Protein AF-A0A9N9PG51-F1 (afdb_monomer_lite)

Sequence (192 aa):
NPNIISPDLDVPSDVLPYVISKDFNTDILKQSFRNWTELSLVTWTRYIIEKHELENEPEFAEKFLSCIPTQFGVKRPNEAYFQDVTLFSDLPNISIKGNEEFFKMLGIHKHVELDRVFSRLVNNENLNHMKLVEYFAKQVKNLKANDVERLKTSAIWIKESDDNNKSDTNVQRYLAKELYAPYAQNRELELP

Secondary structure (DSSP, 8-state):
-TTTS-TTS---TTS--HHHHTTS-HHHHHHHHSS-----HHHHHHHHHT-THHHH-HHHHHHHTT-EEETTEEE-GGG-B-TT--S-TTS-BBS----HHHHHHTT-BSS--HHHHHHHHHTT----HHHHHHHHHHTGGG--HHHHHHHHHS--EE-----TT---S---EE-GGGS----HHHHHTT--

InterPro domains:
  IPR022155 Protein of unknown function DUF3684 [PF12449] (1-65)
  IPR022155 Protein of unknown function DUF3684 [PF12449] (66-192)

Organism: NCBI:txid1348616

pLDDT: mean 74.59, std 9.01, range [46.5, 90.25]

Structure (mmCIF, N/CA/C/O backbone):
data_AF-A0A9N9PG51-F1
#
_entry.id   AF-A0A9N9PG51-F1
#
loop_
_atom_site.group_PDB
_atom_site.id
_atom_site.type_symbol
_atom_site.label_atom_id
_atom_site.label_alt_id
_atom_site.label_comp_id
_atom_site.label_asym_id
_atom_site.label_entity_id
_atom_site.label_seq_id
_atom_site.pdbx_PDB_ins_code
_atom_site.Cartn_x
_atom_site.Cartn_y
_atom_site.Cartn_z
_atom_site.occupancy
_atom_site.B_iso_or_equiv
_atom_site.auth_seq_id
_atom_site.auth_comp_id
_atom_site.auth_asym_id
_atom_site.auth_atom_id
_atom_site.pdbx_PDB_model_num
ATOM 1 N N . ASN A 1 1 ? 11.791 -8.813 -23.540 1.00 55.09 1 ASN A N 1
ATOM 2 C CA . ASN A 1 1 ? 10.318 -8.723 -23.461 1.00 55.09 1 ASN A CA 1
ATOM 3 C C . ASN A 1 1 ? 9.759 -7.377 -23.976 1.00 55.09 1 ASN A C 1
ATOM 5 O O . ASN A 1 1 ? 9.402 -6.518 -23.172 1.00 55.09 1 ASN A O 1
ATOM 9 N N . PRO A 1 2 ? 9.674 -7.169 -25.307 1.00 58.44 2 PRO A N 1
ATOM 10 C CA . PRO A 1 2 ? 9.225 -5.900 -25.911 1.00 58.44 2 PRO A CA 1
ATOM 11 C C . PRO A 1 2 ? 7.739 -5.587 -25.659 1.00 58.44 2 PRO A C 1
ATOM 13 O O . PRO A 1 2 ? 7.313 -4.447 -25.789 1.00 58.44 2 PRO A O 1
ATOM 16 N N . ASN A 1 3 ? 6.954 -6.597 -25.267 1.00 60.25 3 ASN A N 1
ATOM 17 C CA . ASN A 1 3 ? 5.539 -6.448 -24.916 1.00 60.25 3 ASN A CA 1
ATOM 18 C C . ASN A 1 3 ? 5.322 -5.760 -23.559 1.00 60.25 3 ASN A C 1
ATOM 20 O O . ASN A 1 3 ? 4.185 -5.471 -23.201 1.00 60.25 3 ASN A O 1
ATOM 24 N N . ILE A 1 4 ? 6.391 -5.575 -22.778 1.00 62.19 4 ILE A N 1
ATOM 25 C CA . ILE A 1 4 ? 6.315 -5.045 -21.414 1.00 62.19 4 ILE A CA 1
ATOM 26 C C . ILE A 1 4 ? 7.304 -3.896 -21.204 1.00 62.19 4 ILE A C 1
ATOM 28 O O . ILE A 1 4 ? 6.968 -2.914 -20.553 1.00 62.19 4 ILE A O 1
ATOM 32 N N . ILE A 1 5 ? 8.511 -4.004 -21.763 1.00 67.81 5 ILE A N 1
ATOM 33 C CA . ILE A 1 5 ? 9.495 -2.919 -21.785 1.00 67.81 5 ILE A CA 1
ATOM 34 C C . ILE A 1 5 ? 9.519 -2.371 -23.205 1.00 67.81 5 ILE A C 1
ATOM 36 O O . ILE A 1 5 ? 9.875 -3.109 -24.127 1.00 67.81 5 ILE A O 1
ATOM 40 N N . SER A 1 6 ? 9.155 -1.101 -23.384 1.00 68.94 6 SER A N 1
ATOM 41 C CA . SER A 1 6 ? 9.232 -0.469 -24.701 1.00 68.94 6 SER A CA 1
ATOM 42 C C . SER A 1 6 ? 10.670 -0.525 -25.232 1.00 68.94 6 SER A C 1
ATOM 44 O O . SER A 1 6 ? 11.605 -0.230 -24.487 1.00 68.94 6 SER A O 1
ATOM 46 N N . PRO A 1 7 ? 10.871 -0.882 -26.511 1.00 66.81 7 PRO A N 1
ATOM 47 C CA . PRO A 1 7 ? 12.204 -1.042 -27.096 1.00 66.81 7 PRO A CA 1
ATOM 48 C C . PRO A 1 7 ? 12.993 0.271 -27.209 1.00 66.81 7 PRO A C 1
ATOM 50 O O . PRO A 1 7 ? 14.201 0.220 -27.420 1.00 66.81 7 PRO A O 1
ATOM 53 N N . ASP A 1 8 ? 12.317 1.411 -27.049 1.00 66.12 8 ASP A N 1
ATOM 54 C CA . ASP A 1 8 ? 12.899 2.757 -27.058 1.00 66.12 8 ASP A CA 1
ATOM 55 C C . ASP A 1 8 ? 13.402 3.208 -25.676 1.00 66.12 8 ASP A C 1
ATOM 57 O O . ASP A 1 8 ? 13.813 4.355 -25.515 1.00 66.12 8 ASP A O 1
ATOM 61 N N . LEU A 1 9 ? 13.298 2.351 -24.655 1.00 71.06 9 LEU A N 1
ATOM 62 C CA . LEU A 1 9 ? 13.761 2.651 -23.303 1.00 71.06 9 LEU A CA 1
ATOM 63 C C . LEU A 1 9 ? 15.198 2.178 -23.112 1.00 71.06 9 LEU A C 1
ATOM 65 O O . LEU A 1 9 ? 15.591 1.123 -23.615 1.00 71.06 9 LEU A O 1
ATOM 69 N N . ASP A 1 10 ? 15.957 2.938 -22.325 1.00 72.56 10 ASP A N 1
ATOM 70 C CA . ASP A 1 10 ? 17.325 2.572 -21.990 1.00 72.56 10 ASP A CA 1
ATOM 71 C C . ASP A 1 10 ? 17.388 1.214 -21.293 1.00 72.56 10 ASP A C 1
ATOM 73 O O . ASP A 1 10 ? 16.574 0.864 -20.427 1.00 72.56 10 ASP A O 1
ATOM 77 N N . VAL A 1 11 ? 18.406 0.450 -21.675 1.00 74.81 11 VAL A N 1
ATOM 78 C CA . VAL A 1 11 ? 18.725 -0.852 -21.101 1.00 74.81 11 VAL A CA 1
ATOM 79 C C . VAL A 1 11 ? 20.137 -0.816 -20.510 1.00 74.81 11 VAL A C 1
ATOM 81 O O . VAL A 1 11 ? 20.979 -0.062 -21.000 1.00 74.81 11 VAL A O 1
ATOM 84 N N . PRO A 1 12 ? 20.424 -1.618 -19.468 1.00 77.00 12 PRO A N 1
ATOM 85 C CA . PRO A 1 12 ? 21.774 -1.734 -18.924 1.00 77.00 12 PRO A CA 1
ATOM 86 C C . PRO A 1 12 ? 22.802 -2.090 -20.008 1.00 77.00 12 PRO A C 1
ATOM 88 O O . PRO A 1 12 ? 22.478 -2.821 -20.944 1.00 77.00 12 PRO A O 1
ATOM 91 N N . SER A 1 13 ? 24.057 -1.662 -19.835 1.00 72.62 13 SER A N 1
ATOM 92 C CA . SER A 1 13 ? 25.168 -1.952 -20.766 1.00 72.62 13 SER A CA 1
ATOM 93 C C . SER A 1 13 ? 25.393 -3.443 -21.023 1.00 72.62 13 SER A C 1
ATOM 95 O O . SER A 1 13 ? 25.930 -3.827 -22.058 1.00 72.62 13 SER A O 1
ATOM 97 N N . ASP A 1 14 ? 24.964 -4.279 -20.083 1.00 71.69 14 ASP A N 1
ATOM 98 C CA . ASP A 1 14 ? 25.176 -5.724 -20.098 1.00 71.69 14 ASP A CA 1
ATOM 99 C C . ASP A 1 14 ? 24.044 -6.473 -20.837 1.00 71.69 14 ASP A C 1
ATOM 101 O O . ASP A 1 14 ? 24.016 -7.706 -20.892 1.00 71.69 14 ASP A O 1
ATOM 105 N N . VAL A 1 15 ? 23.082 -5.738 -21.408 1.00 75.31 15 VAL A N 1
ATOM 106 C CA . VAL A 1 15 ? 21.902 -6.261 -22.108 1.00 75.31 15 VAL A CA 1
ATOM 107 C C . VAL A 1 15 ? 21.952 -5.870 -23.582 1.00 75.31 15 VAL A C 1
ATOM 109 O O . VAL A 1 15 ? 22.232 -4.719 -23.905 1.00 75.31 15 VAL A O 1
ATOM 112 N N . LEU A 1 16 ? 21.608 -6.792 -24.496 1.00 74.56 16 LEU A N 1
ATOM 113 C CA . LEU A 1 16 ? 21.402 -6.409 -25.897 1.00 74.56 16 LEU A CA 1
ATOM 114 C C . LEU A 1 16 ? 20.117 -5.593 -26.031 1.00 74.56 16 LEU A C 1
ATOM 116 O O . LEU A 1 16 ? 19.042 -6.115 -25.708 1.00 74.56 16 LEU A O 1
ATOM 120 N N . PRO A 1 17 ? 20.171 -4.385 -26.607 1.00 77.06 17 PRO A N 1
ATOM 121 C CA . PRO A 1 17 ? 18.969 -3.678 -27.010 1.00 77.06 17 PRO A CA 1
ATOM 122 C C . PRO A 1 17 ? 18.102 -4.538 -27.937 1.00 77.06 17 PRO A C 1
ATOM 124 O O . PRO A 1 17 ? 18.610 -5.272 -28.794 1.00 77.06 17 PRO A O 1
ATOM 127 N N . TYR A 1 18 ? 16.778 -4.428 -27.799 1.00 73.38 18 TYR A N 1
ATOM 128 C CA . TYR A 1 18 ? 15.831 -5.179 -28.632 1.00 73.38 18 TYR A CA 1
ATOM 129 C C . TYR A 1 18 ? 16.021 -4.897 -30.127 1.00 73.38 18 TYR A C 1
ATOM 131 O O . TYR A 1 18 ? 15.952 -5.805 -30.950 1.00 73.38 18 TYR A O 1
ATOM 139 N N . VAL A 1 19 ? 16.330 -3.643 -30.471 1.00 73.19 19 VAL A N 1
ATOM 140 C CA . VAL A 1 19 ? 16.581 -3.203 -31.851 1.00 73.19 19 VAL A CA 1
ATOM 141 C C . VAL A 1 19 ? 17.685 -4.021 -32.520 1.00 73.19 19 VAL A C 1
ATOM 143 O O . VAL A 1 19 ? 17.607 -4.267 -33.719 1.00 73.19 19 VAL A O 1
ATOM 146 N N . ILE A 1 20 ? 18.676 -4.461 -31.741 1.00 74.31 20 ILE A N 1
ATOM 147 C CA . ILE A 1 20 ? 19.780 -5.291 -32.215 1.00 74.31 20 ILE A CA 1
ATOM 148 C C . ILE A 1 20 ? 19.381 -6.768 -32.146 1.00 74.31 20 ILE A C 1
ATOM 150 O O . ILE A 1 20 ? 19.567 -7.484 -33.118 1.00 74.31 20 ILE A O 1
ATOM 154 N N . SER A 1 21 ? 18.801 -7.237 -31.036 1.00 75.81 21 SER A N 1
ATOM 155 C CA . SER A 1 21 ? 18.530 -8.670 -30.822 1.00 75.81 21 SER A CA 1
ATOM 156 C C . SER A 1 21 ? 17.384 -9.262 -31.651 1.00 75.81 21 SER A C 1
ATOM 158 O O . SER A 1 21 ? 17.378 -10.473 -31.860 1.00 75.81 21 SER A O 1
ATOM 160 N N . LYS A 1 22 ? 16.440 -8.450 -32.146 1.00 78.06 22 LYS A N 1
ATOM 161 C CA . LYS A 1 22 ? 15.239 -8.915 -32.873 1.00 78.06 22 LYS A CA 1
ATOM 162 C C . LYS A 1 22 ? 15.528 -9.761 -34.123 1.00 78.06 22 LYS A C 1
ATOM 164 O O . LYS A 1 22 ? 14.697 -10.582 -34.493 1.00 78.06 22 LYS A O 1
ATOM 169 N N . ASP A 1 23 ? 16.685 -9.559 -34.753 1.00 78.81 23 ASP A N 1
ATOM 170 C CA . ASP A 1 23 ? 17.064 -10.220 -36.009 1.00 78.81 23 ASP A CA 1
ATOM 171 C C . ASP A 1 23 ? 17.919 -11.482 -35.775 1.00 78.81 23 ASP A C 1
ATOM 173 O O . ASP A 1 23 ? 18.307 -12.173 -36.717 1.00 78.81 23 ASP A O 1
ATOM 177 N N . PHE A 1 24 ? 18.220 -11.805 -34.514 1.00 75.19 24 PHE A N 1
ATOM 178 C CA . PHE A 1 24 ? 19.052 -12.946 -34.1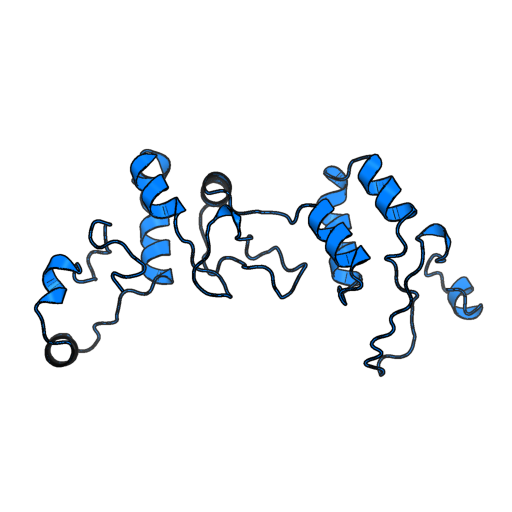48 1.00 75.19 24 PHE A CA 1
ATOM 179 C C . PHE A 1 24 ? 18.223 -14.170 -33.751 1.00 75.19 24 PHE A C 1
ATOM 181 O O . PHE A 1 24 ? 17.165 -14.077 -33.130 1.00 75.19 24 PHE A O 1
ATOM 188 N N . ASN A 1 25 ? 18.769 -15.356 -34.027 1.00 78.12 25 ASN A N 1
ATOM 189 C CA . ASN A 1 25 ? 18.230 -16.606 -33.502 1.00 78.12 25 ASN A CA 1
ATOM 190 C C . ASN A 1 25 ? 18.606 -16.761 -32.015 1.00 78.12 25 ASN A C 1
ATOM 192 O O . ASN A 1 25 ? 19.786 -16.727 -31.651 1.00 78.12 25 ASN A O 1
ATOM 196 N N . THR A 1 26 ? 17.604 -16.980 -31.161 1.00 72.94 26 THR A N 1
ATOM 197 C CA . THR A 1 26 ? 17.759 -17.124 -29.706 1.00 72.94 26 THR A CA 1
ATOM 198 C C . THR A 1 26 ? 18.696 -18.254 -29.290 1.00 72.94 26 THR A C 1
ATOM 200 O O . THR A 1 26 ? 19.380 -18.126 -28.275 1.00 72.94 26 THR A O 1
ATOM 203 N N . ASP A 1 27 ? 18.759 -19.343 -30.056 1.00 73.19 27 ASP A N 1
ATOM 204 C CA . ASP A 1 27 ? 19.617 -20.491 -29.746 1.00 73.19 27 ASP A CA 1
ATOM 205 C C . ASP A 1 27 ? 21.089 -20.171 -30.022 1.00 73.19 27 ASP A C 1
ATOM 207 O O . ASP A 1 27 ? 21.960 -20.502 -29.216 1.00 73.19 27 ASP A O 1
ATOM 211 N N . ILE A 1 28 ? 21.355 -19.426 -31.100 1.00 73.75 28 ILE A N 1
ATOM 212 C CA . ILE A 1 28 ? 22.697 -18.936 -31.438 1.00 73.75 28 ILE A CA 1
ATOM 213 C C . ILE A 1 28 ? 23.166 -17.940 -30.376 1.00 73.75 28 ILE A C 1
ATOM 215 O O . ILE A 1 28 ? 24.286 -18.053 -29.889 1.00 73.75 28 ILE A O 1
ATOM 219 N N . LEU A 1 29 ? 22.306 -17.015 -29.940 1.00 72.44 29 LEU A N 1
ATOM 220 C CA . LEU A 1 29 ? 22.654 -16.057 -28.885 1.00 72.44 29 LEU A CA 1
ATOM 221 C C . LEU A 1 29 ? 22.997 -16.757 -27.562 1.00 72.44 29 LEU A C 1
ATOM 223 O O . LEU A 1 29 ? 24.020 -16.454 -26.948 1.00 72.44 29 LEU A O 1
ATOM 227 N N . LYS A 1 30 ? 22.189 -17.732 -27.130 1.00 72.56 30 LYS A N 1
ATOM 228 C CA . LYS A 1 30 ? 22.465 -18.496 -25.902 1.00 72.56 30 LYS A CA 1
ATOM 229 C C . LYS A 1 30 ? 23.786 -19.261 -25.994 1.00 72.56 30 LYS A C 1
ATOM 231 O O . LYS A 1 30 ? 24.549 -19.289 -25.030 1.00 72.56 30 LYS A O 1
ATOM 236 N N . GLN A 1 31 ? 24.073 -19.849 -27.155 1.00 74.25 31 GLN A N 1
ATOM 237 C CA . GLN A 1 31 ? 25.281 -20.639 -27.374 1.00 74.25 31 GLN A CA 1
ATOM 238 C C . GLN A 1 31 ? 26.543 -19.771 -27.487 1.00 74.25 31 GLN A C 1
ATOM 240 O O . GLN A 1 31 ? 27.569 -20.107 -26.895 1.00 74.25 31 GLN A O 1
ATOM 245 N N . SER A 1 32 ? 26.467 -18.642 -28.196 1.00 71.94 32 SER A N 1
ATOM 246 C CA . SER A 1 32 ? 27.586 -17.712 -28.385 1.00 71.94 32 SER A CA 1
ATOM 247 C C . SER A 1 32 ? 27.949 -16.954 -27.109 1.00 71.94 32 SER A C 1
ATOM 249 O O . SER A 1 32 ? 29.129 -16.714 -26.868 1.00 71.94 32 SER A O 1
ATOM 251 N N . PHE A 1 33 ? 26.966 -16.613 -26.271 1.00 69.25 33 PHE A N 1
ATOM 252 C CA . PHE A 1 33 ? 27.186 -15.759 -25.100 1.00 69.25 33 PHE A CA 1
ATOM 253 C C . PHE A 1 33 ? 27.198 -16.505 -23.753 1.00 69.25 33 PHE A C 1
ATOM 255 O O . PHE A 1 33 ? 27.364 -15.856 -22.724 1.00 69.25 33 PHE A O 1
ATOM 262 N N . ARG A 1 34 ? 27.094 -17.848 -23.745 1.00 62.16 34 ARG A N 1
ATOM 263 C CA . ARG A 1 34 ? 27.133 -18.812 -22.608 1.00 62.16 34 ARG A CA 1
ATOM 264 C C . ARG A 1 34 ? 26.175 -18.575 -21.424 1.00 62.16 34 ARG A C 1
ATOM 266 O O . ARG A 1 34 ? 25.615 -19.546 -20.938 1.00 62.16 34 ARG A O 1
ATOM 273 N N . ASN A 1 35 ? 25.976 -17.339 -20.972 1.00 62.19 35 ASN A N 1
ATOM 274 C CA . ASN A 1 35 ? 25.196 -16.942 -19.795 1.00 62.19 35 ASN A CA 1
ATOM 275 C C . ASN A 1 35 ? 24.255 -15.759 -20.085 1.00 62.19 35 ASN A C 1
ATOM 277 O O . ASN A 1 35 ? 23.855 -15.050 -19.159 1.00 62.19 35 ASN A O 1
ATOM 281 N N . TRP A 1 36 ? 23.916 -15.494 -21.351 1.00 66.50 36 TRP A N 1
ATOM 282 C CA . TRP A 1 36 ? 23.025 -14.376 -21.644 1.00 66.50 36 TRP A CA 1
ATOM 283 C C . TRP A 1 36 ? 21.615 -14.674 -21.153 1.00 66.50 36 TRP A C 1
ATOM 285 O O . TRP A 1 36 ? 20.962 -15.612 -21.613 1.00 66.50 36 TRP A O 1
ATOM 295 N N . THR A 1 37 ? 21.163 -13.880 -20.190 1.00 66.81 37 THR A N 1
ATOM 296 C CA . THR A 1 37 ? 19.826 -13.984 -19.614 1.00 66.81 37 THR A CA 1
ATOM 297 C C . THR A 1 37 ? 18.930 -12.913 -20.215 1.00 66.81 37 THR A C 1
ATOM 299 O O . THR A 1 37 ? 19.383 -11.819 -20.552 1.00 66.81 37 THR A O 1
ATOM 302 N N . GLU A 1 38 ? 17.648 -13.233 -20.387 1.00 72.38 38 GLU A N 1
ATOM 303 C CA . GLU A 1 38 ? 16.679 -12.223 -20.795 1.00 72.38 38 GLU A CA 1
ATOM 304 C C . GLU A 1 38 ? 16.600 -11.132 -19.718 1.00 72.38 38 GLU A C 1
ATOM 306 O O . GLU A 1 38 ? 16.564 -11.425 -18.519 1.00 72.38 38 GLU A O 1
ATOM 311 N N . LEU A 1 39 ? 16.552 -9.869 -20.147 1.00 76.00 39 LEU A N 1
ATOM 312 C CA . LEU A 1 39 ? 16.336 -8.742 -19.251 1.00 76.00 39 LEU A CA 1
ATOM 313 C C . LEU A 1 39 ? 14.989 -8.895 -18.538 1.00 76.00 39 LEU A C 1
ATOM 315 O O . LEU A 1 39 ? 13.922 -8.689 -19.122 1.00 76.00 39 LEU A O 1
ATOM 319 N N . SER A 1 40 ? 15.051 -9.251 -17.256 1.00 76.62 40 SER A N 1
ATOM 320 C CA . SER A 1 40 ? 13.866 -9.312 -16.412 1.00 76.62 40 SER A CA 1
ATOM 321 C C . SER A 1 40 ? 13.355 -7.903 -16.107 1.00 76.62 40 SER A C 1
ATOM 323 O O . SER A 1 40 ? 14.138 -6.964 -15.942 1.00 76.62 40 SER A O 1
ATOM 325 N N . LEU A 1 41 ? 12.038 -7.769 -15.947 1.00 73.19 41 LEU A N 1
ATOM 326 C CA . LEU A 1 41 ? 11.412 -6.510 -15.533 1.00 73.19 41 LEU A CA 1
ATOM 327 C C . LEU A 1 41 ? 11.967 -5.998 -14.211 1.00 73.19 41 LEU A C 1
ATOM 329 O O . LEU A 1 41 ? 12.161 -4.802 -14.057 1.00 73.19 41 LEU A O 1
ATOM 333 N N . VAL A 1 42 ? 12.256 -6.893 -13.269 1.00 76.25 42 VAL A N 1
ATOM 334 C CA . VAL A 1 42 ? 12.811 -6.533 -11.960 1.00 76.25 42 VAL A CA 1
ATOM 335 C C . VAL A 1 42 ? 14.209 -5.929 -12.111 1.00 76.25 42 VAL A C 1
ATOM 337 O O . VAL A 1 42 ? 14.504 -4.911 -11.490 1.00 76.25 42 VAL A O 1
ATOM 340 N N . THR A 1 43 ? 15.060 -6.534 -12.947 1.00 78.56 43 THR A N 1
ATOM 341 C CA . THR A 1 43 ? 16.421 -6.045 -13.215 1.00 78.56 43 THR A CA 1
ATOM 342 C C . THR A 1 43 ? 16.388 -4.699 -13.927 1.00 78.56 43 THR A C 1
ATOM 344 O O . THR A 1 43 ? 17.063 -3.767 -13.502 1.00 78.56 43 THR A O 1
ATOM 347 N N . TRP A 1 44 ? 15.566 -4.583 -14.969 1.00 78.06 44 TRP A N 1
ATOM 348 C CA . TRP A 1 44 ? 15.400 -3.342 -15.717 1.00 78.06 44 TRP A CA 1
ATOM 349 C C . TRP A 1 44 ? 14.841 -2.213 -14.850 1.00 78.06 44 TRP A C 1
ATOM 351 O O . TRP A 1 44 ? 15.371 -1.109 -14.847 1.00 78.06 44 TRP A O 1
ATOM 361 N N . THR A 1 45 ? 13.819 -2.510 -14.047 1.00 75.06 45 THR A N 1
ATOM 362 C CA . THR A 1 45 ? 13.198 -1.511 -13.177 1.00 75.06 45 THR A CA 1
ATOM 363 C C . THR A 1 45 ? 14.185 -1.000 -12.126 1.00 75.06 45 THR A C 1
ATOM 365 O O . THR A 1 45 ? 14.223 0.196 -11.861 1.00 75.06 45 THR A O 1
ATOM 368 N N . ARG A 1 46 ? 15.027 -1.878 -11.560 1.00 78.81 46 ARG A N 1
ATOM 369 C CA . ARG A 1 46 ? 16.095 -1.467 -10.634 1.00 78.81 46 ARG A CA 1
ATOM 370 C C . ARG A 1 46 ? 17.091 -0.520 -11.302 1.00 78.81 46 ARG A C 1
ATOM 372 O O . ARG A 1 46 ? 17.398 0.513 -10.729 1.00 78.81 46 ARG A O 1
ATOM 379 N N . TYR A 1 47 ? 17.532 -0.857 -12.513 1.00 80.06 47 TYR A N 1
ATOM 380 C CA . TYR A 1 47 ? 18.449 -0.022 -13.289 1.00 80.06 47 TYR A CA 1
ATOM 381 C C . TYR A 1 47 ? 17.873 1.371 -13.569 1.00 80.06 47 TYR A C 1
ATOM 383 O O . TYR A 1 47 ? 18.566 2.369 -13.413 1.00 80.06 47 TYR A O 1
ATOM 391 N N . ILE A 1 48 ? 16.595 1.453 -13.943 1.00 76.06 48 ILE A N 1
ATOM 392 C CA . ILE A 1 48 ? 15.964 2.741 -14.241 1.00 76.06 48 ILE A CA 1
ATOM 393 C C . ILE A 1 48 ? 15.772 3.593 -12.994 1.00 76.06 48 ILE A C 1
ATOM 395 O O . ILE A 1 48 ? 16.020 4.789 -13.058 1.00 76.06 48 ILE A O 1
ATOM 399 N N . ILE A 1 49 ? 15.378 3.003 -11.863 1.00 74.94 49 ILE A N 1
ATOM 400 C CA . ILE A 1 49 ? 15.204 3.744 -10.601 1.00 74.94 49 ILE A CA 1
ATOM 401 C C . ILE A 1 49 ? 16.517 4.389 -10.127 1.00 74.94 49 ILE A C 1
ATOM 403 O O . ILE A 1 49 ? 16.486 5.364 -9.384 1.00 74.94 49 ILE A O 1
ATOM 407 N N . GLU A 1 50 ? 17.668 3.876 -10.562 1.00 77.00 50 GLU A N 1
ATOM 408 C CA . GLU A 1 50 ? 18.984 4.453 -10.269 1.00 77.00 50 GLU A CA 1
ATOM 409 C C . GLU A 1 50 ? 19.367 5.617 -11.210 1.00 77.00 50 GLU A C 1
ATOM 411 O O . GLU A 1 50 ? 20.349 6.312 -10.951 1.00 77.00 50 GLU A O 1
ATOM 416 N N . LYS A 1 51 ? 18.610 5.875 -12.288 1.00 75.25 51 LYS A N 1
ATOM 417 C CA . LYS A 1 51 ? 18.886 6.968 -13.233 1.00 75.25 51 LYS A CA 1
ATOM 418 C C . LYS A 1 51 ? 18.326 8.300 -12.734 1.00 75.25 51 LYS A C 1
ATOM 420 O O . LYS A 1 51 ? 17.125 8.452 -12.538 1.00 75.25 51 LYS A O 1
ATOM 425 N N . HIS A 1 52 ? 19.186 9.316 -12.664 1.00 68.75 52 HIS A N 1
ATOM 426 C CA . HIS A 1 52 ? 18.790 10.693 -12.333 1.00 68.75 52 HIS A CA 1
ATOM 427 C C . HIS A 1 52 ? 17.809 11.322 -13.339 1.00 68.75 52 HIS A C 1
ATOM 429 O O . HIS A 1 52 ? 17.071 12.238 -12.987 1.00 68.75 52 HIS A O 1
ATOM 435 N N . GLU A 1 53 ? 17.780 10.845 -14.585 1.00 69.50 53 GLU A N 1
ATOM 436 C CA . GLU A 1 53 ? 16.856 11.307 -15.638 1.00 69.50 53 GLU A CA 1
ATOM 437 C C . GLU A 1 53 ? 15.388 11.086 -15.240 1.00 69.50 53 GLU A C 1
ATOM 439 O O . GLU A 1 53 ? 14.517 11.878 -15.583 1.00 69.50 53 GLU A O 1
ATOM 444 N N . LEU A 1 54 ? 15.128 10.061 -14.426 1.00 65.88 54 LEU A N 1
ATOM 445 C CA . LEU A 1 54 ? 13.799 9.695 -13.950 1.00 65.88 54 LEU A CA 1
ATOM 446 C C . LEU A 1 54 ? 13.181 10.732 -12.998 1.00 65.88 54 LEU A C 1
ATOM 448 O O . LEU A 1 54 ? 11.961 10.859 -12.940 1.00 65.88 54 LEU A O 1
ATOM 452 N N . GLU A 1 55 ? 14.009 11.475 -12.261 1.00 64.31 55 GLU A N 1
ATOM 453 C CA . GLU A 1 55 ? 13.558 12.544 -11.358 1.00 64.31 55 GLU A CA 1
ATOM 454 C C . GLU A 1 55 ? 13.401 13.888 -12.086 1.00 64.31 55 GLU A C 1
ATOM 456 O O . GLU A 1 55 ? 12.629 14.741 -11.648 1.00 64.31 55 GLU A O 1
ATOM 461 N N . ASN A 1 56 ? 14.119 14.079 -13.197 1.00 66.50 56 ASN A N 1
ATOM 462 C CA . ASN A 1 56 ? 14.237 15.371 -13.875 1.00 66.50 56 ASN A CA 1
ATOM 463 C C . ASN A 1 56 ? 13.391 15.478 -15.154 1.00 66.50 56 ASN A C 1
ATOM 465 O O . ASN A 1 56 ? 13.039 16.590 -15.548 1.00 66.50 56 ASN A O 1
ATOM 469 N N . GLU A 1 57 ? 13.038 14.357 -15.792 1.00 71.19 57 GLU A N 1
ATOM 470 C CA . GLU A 1 57 ? 12.296 14.338 -17.055 1.00 71.19 57 GLU A CA 1
ATOM 471 C C . GLU A 1 57 ? 10.905 13.691 -16.907 1.00 71.19 57 GLU A C 1
ATOM 473 O O . GLU A 1 57 ? 10.781 12.463 -16.841 1.00 71.19 57 GLU A O 1
ATOM 478 N N . PRO A 1 58 ? 9.819 14.488 -16.906 1.00 64.75 58 PRO A N 1
ATOM 479 C CA . PRO A 1 58 ? 8.466 13.965 -16.724 1.00 64.75 58 PRO A CA 1
ATOM 480 C C . PRO A 1 58 ? 8.005 13.072 -17.884 1.00 64.75 58 PRO A C 1
ATOM 482 O O . PRO A 1 58 ? 7.282 12.114 -17.640 1.00 64.75 58 PRO A O 1
ATOM 485 N N . GLU A 1 59 ? 8.452 13.317 -19.122 1.00 67.19 59 GLU A N 1
ATOM 486 C CA . GLU A 1 59 ? 8.127 12.459 -20.277 1.00 67.19 59 GLU A CA 1
ATOM 487 C C . GLU A 1 59 ? 8.755 11.059 -20.153 1.00 67.19 59 GLU A C 1
ATOM 489 O O . GLU A 1 59 ? 8.146 10.049 -20.524 1.00 67.19 59 GLU A O 1
ATOM 494 N N . PHE A 1 60 ? 9.968 10.980 -19.596 1.00 66.62 60 PHE A N 1
ATOM 495 C CA . PHE A 1 60 ? 10.642 9.713 -19.323 1.00 66.62 60 PHE A CA 1
ATOM 496 C C . PHE A 1 60 ? 9.942 8.958 -18.185 1.00 66.62 60 PHE A C 1
ATOM 498 O O . PHE A 1 60 ? 9.670 7.758 -18.301 1.00 66.62 60 PHE A O 1
ATOM 505 N N . ALA A 1 61 ? 9.552 9.676 -17.127 1.00 64.75 61 ALA A N 1
ATOM 506 C CA . ALA A 1 61 ? 8.733 9.128 -16.054 1.00 64.75 61 ALA A CA 1
ATOM 507 C C . ALA A 1 61 ? 7.354 8.665 -16.557 1.00 64.75 61 ALA A C 1
ATOM 509 O O . ALA A 1 61 ? 6.884 7.619 -16.127 1.00 64.75 61 ALA A O 1
ATOM 510 N N . GLU A 1 62 ? 6.720 9.358 -17.507 1.00 66.94 62 GLU A N 1
ATOM 511 C CA . GLU A 1 62 ? 5.414 8.986 -18.073 1.00 66.94 62 GLU A CA 1
ATOM 512 C C . GLU A 1 62 ? 5.451 7.664 -18.846 1.00 66.94 62 GLU A C 1
ATOM 514 O O . GLU A 1 62 ? 4.560 6.823 -18.696 1.00 66.94 62 GLU A O 1
ATOM 519 N N . LYS A 1 63 ? 6.531 7.403 -19.589 1.00 65.44 63 LYS A N 1
ATOM 520 C CA . LYS A 1 63 ? 6.742 6.082 -20.203 1.00 65.44 63 LYS A CA 1
ATOM 521 C C . LYS A 1 63 ? 6.878 4.976 -19.145 1.00 65.44 63 LYS A C 1
ATOM 523 O O . LYS A 1 63 ? 6.366 3.873 -19.352 1.00 65.44 63 LYS A O 1
ATOM 528 N N . PHE A 1 64 ? 7.495 5.276 -17.999 1.00 65.81 64 PHE A N 1
ATOM 529 C CA . PHE A 1 64 ? 7.634 4.367 -16.853 1.00 65.81 64 PHE A CA 1
ATOM 530 C C . PHE A 1 64 ? 6.338 4.216 -16.024 1.00 65.81 64 PHE A C 1
ATOM 532 O O . PHE A 1 64 ? 6.044 3.136 -15.512 1.00 65.81 64 PHE A O 1
ATOM 539 N N . LEU A 1 65 ? 5.510 5.264 -15.952 1.00 64.12 65 LEU A N 1
ATOM 540 C CA . LEU A 1 65 ? 4.238 5.321 -15.217 1.00 64.12 65 LEU A CA 1
ATOM 541 C C . LEU A 1 65 ? 3.200 4.306 -15.712 1.00 64.12 65 LEU A C 1
ATOM 543 O O . LEU A 1 65 ? 2.183 4.084 -15.057 1.00 64.12 65 LEU A O 1
ATOM 547 N N . SER A 1 66 ? 3.427 3.674 -16.8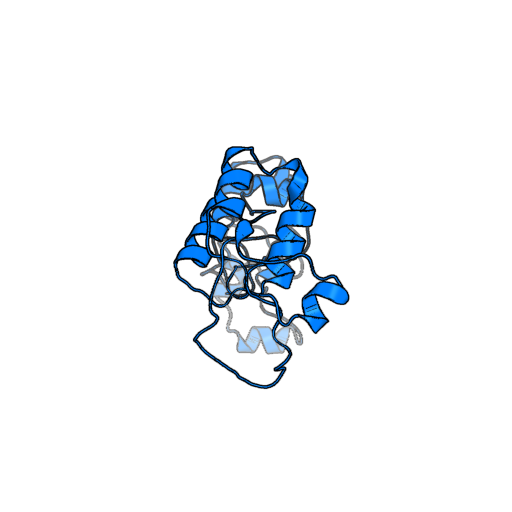60 1.00 66.25 66 SER A N 1
ATOM 548 C CA . SER A 1 66 ? 2.494 2.696 -17.407 1.00 66.25 66 SER A CA 1
ATOM 549 C C . SER A 1 66 ? 2.502 1.361 -16.648 1.00 66.25 66 SER A C 1
ATOM 551 O O . SER A 1 66 ? 1.461 0.698 -16.604 1.00 66.25 66 SER A O 1
ATOM 553 N N . CYS A 1 67 ? 3.629 0.951 -16.047 1.00 74.50 67 CYS A N 1
ATOM 554 C CA . CYS A 1 67 ? 3.835 -0.429 -15.596 1.00 74.50 67 CYS A CA 1
ATOM 555 C C . CYS A 1 67 ? 4.878 -0.560 -14.469 1.00 74.50 67 CYS A C 1
ATOM 557 O O . CYS A 1 67 ? 6.027 -0.167 -14.627 1.00 74.50 67 CYS A O 1
ATOM 559 N N . ILE A 1 68 ? 4.514 -1.219 -13.363 1.00 81.12 68 ILE A N 1
ATOM 560 C CA . ILE A 1 68 ? 5.420 -1.599 -12.271 1.00 81.12 68 ILE A CA 1
ATOM 561 C C . ILE A 1 68 ? 5.319 -3.104 -11.968 1.00 81.12 68 ILE A C 1
ATOM 563 O O . ILE A 1 68 ? 4.210 -3.653 -11.944 1.00 81.12 68 ILE A O 1
ATOM 567 N N . PRO A 1 69 ? 6.445 -3.812 -11.741 1.00 82.12 69 PRO A N 1
ATOM 568 C CA . PRO A 1 69 ? 6.410 -5.207 -11.317 1.00 82.12 69 PRO A CA 1
ATOM 569 C C . PRO A 1 69 ? 5.876 -5.347 -9.883 1.00 82.12 69 PRO A C 1
ATOM 571 O O . PRO A 1 69 ? 6.402 -4.764 -8.930 1.00 82.12 69 PRO A O 1
ATOM 574 N N . THR A 1 70 ? 4.840 -6.170 -9.732 1.00 86.06 70 THR A N 1
ATOM 575 C CA . THR A 1 70 ? 4.201 -6.512 -8.455 1.00 86.06 70 THR A CA 1
ATOM 576 C C . THR A 1 70 ? 4.140 -8.027 -8.263 1.00 86.06 70 THR A C 1
ATOM 578 O O . THR A 1 70 ? 4.416 -8.797 -9.186 1.00 86.06 70 THR A O 1
ATOM 581 N N . GLN A 1 71 ? 3.728 -8.475 -7.074 1.00 82.81 71 GLN A N 1
ATOM 582 C CA . GLN A 1 71 ? 3.526 -9.902 -6.797 1.00 82.81 71 GLN A CA 1
ATOM 583 C C . GLN A 1 71 ? 2.477 -10.581 -7.698 1.00 82.81 71 GLN A C 1
ATOM 585 O O . GLN A 1 71 ? 2.530 -11.792 -7.891 1.00 82.81 71 GLN A O 1
ATOM 590 N N . PHE A 1 72 ? 1.566 -9.810 -8.300 1.00 82.19 72 PHE A N 1
ATOM 591 C CA . PHE A 1 72 ? 0.557 -10.304 -9.246 1.00 82.19 72 PHE A CA 1
ATOM 592 C C . PHE A 1 72 ? 0.910 -9.982 -10.704 1.00 82.19 72 PHE A C 1
ATOM 594 O O . PHE A 1 72 ? 0.027 -9.812 -11.546 1.00 82.19 72 PHE A O 1
ATOM 601 N N . GLY A 1 73 ? 2.205 -9.872 -11.006 1.00 81.94 73 GLY A N 1
ATOM 602 C CA . GLY A 1 73 ? 2.700 -9.468 -12.316 1.00 81.94 73 GLY A CA 1
ATOM 603 C C . GLY A 1 73 ? 2.743 -7.951 -12.469 1.00 81.94 73 GLY A C 1
ATOM 604 O O . GLY A 1 73 ? 2.886 -7.210 -11.498 1.00 81.94 73 GLY A O 1
ATOM 605 N N . VAL A 1 74 ? 2.664 -7.472 -13.705 1.00 82.12 74 VAL A N 1
ATOM 606 C CA . VAL A 1 74 ? 2.798 -6.042 -14.000 1.00 82.12 74 VAL A CA 1
ATOM 607 C C . VAL A 1 74 ? 1.463 -5.337 -13.808 1.00 82.12 74 VAL A C 1
ATOM 609 O O . VAL A 1 74 ? 0.442 -5.772 -14.344 1.00 82.12 74 VAL A O 1
ATOM 612 N N . LYS A 1 75 ? 1.470 -4.256 -13.029 1.00 85.38 75 LYS A N 1
ATOM 613 C CA . LYS A 1 75 ? 0.294 -3.424 -12.746 1.00 85.38 75 LYS A CA 1
ATOM 614 C C . LYS A 1 75 ? 0.616 -1.954 -12.944 1.00 85.38 75 LYS A C 1
ATOM 616 O O . LYS A 1 75 ? 1.779 -1.588 -13.080 1.00 85.38 75 LYS A O 1
ATOM 621 N N . ARG A 1 76 ? -0.409 -1.104 -12.963 1.00 84.38 76 ARG A N 1
ATOM 622 C CA . ARG A 1 76 ? -0.198 0.346 -12.965 1.00 84.38 76 ARG A CA 1
ATOM 623 C C . ARG A 1 76 ? 0.313 0.786 -11.587 1.00 84.38 76 ARG A C 1
ATOM 625 O O . ARG A 1 76 ? -0.185 0.265 -10.589 1.00 84.38 76 ARG A O 1
ATOM 632 N N . PRO A 1 77 ? 1.243 1.749 -11.500 1.00 85.44 77 PRO A N 1
ATOM 633 C CA . PRO A 1 77 ? 1.708 2.310 -10.232 1.00 85.44 77 PRO A CA 1
ATOM 634 C C . PRO A 1 77 ? 0.570 2.740 -9.295 1.00 85.44 77 PRO A C 1
ATOM 636 O O . PRO A 1 77 ? 0.570 2.356 -8.130 1.00 85.44 77 PRO A O 1
ATOM 639 N N . ASN A 1 78 ? -0.465 3.395 -9.835 1.00 85.06 78 ASN A N 1
ATOM 640 C CA . ASN A 1 78 ? -1.664 3.809 -9.089 1.00 85.06 78 ASN A CA 1
ATOM 641 C C . ASN A 1 78 ? -2.493 2.644 -8.524 1.00 85.06 78 ASN A C 1
ATOM 643 O O . ASN A 1 78 ? -3.342 2.846 -7.666 1.00 85.06 78 ASN A O 1
ATOM 647 N N . GLU A 1 79 ? -2.294 1.421 -9.003 1.00 85.81 79 GLU A N 1
ATOM 648 C CA . GLU A 1 79 ? -2.965 0.238 -8.460 1.00 85.81 79 GLU A CA 1
ATOM 649 C C . GLU A 1 79 ? -2.091 -0.493 -7.435 1.00 85.81 79 GLU A C 1
ATOM 651 O O . GLU A 1 79 ? -2.605 -1.347 -6.714 1.00 85.81 79 GLU A O 1
ATOM 656 N N . ALA A 1 80 ? -0.796 -0.167 -7.368 1.00 90.12 80 ALA A N 1
ATOM 657 C CA . ALA A 1 80 ? 0.219 -0.871 -6.599 1.00 90.12 80 ALA A CA 1
ATOM 658 C C . ALA A 1 80 ? 0.431 -0.293 -5.192 1.00 90.12 80 ALA A C 1
ATOM 660 O O . ALA A 1 80 ? 0.174 0.883 -4.921 1.00 90.12 80 ALA A O 1
ATOM 661 N N . TYR A 1 81 ? 0.959 -1.139 -4.305 1.00 90.25 81 TYR A N 1
ATOM 662 C CA . TYR A 1 81 ? 1.263 -0.807 -2.913 1.00 90.25 81 TYR A CA 1
ATOM 663 C C . TYR A 1 81 ? 2.730 -1.060 -2.564 1.00 90.25 81 TYR A C 1
ATOM 665 O O . TYR A 1 81 ? 3.398 -1.901 -3.168 1.00 90.25 81 TYR A O 1
ATOM 673 N N . PHE A 1 82 ? 3.231 -0.366 -1.543 1.00 89.12 82 PHE A N 1
ATOM 674 C CA . PHE A 1 82 ? 4.558 -0.639 -0.983 1.00 89.12 82 PHE A CA 1
ATOM 675 C C . PHE A 1 82 ? 4.635 -2.047 -0.371 1.00 89.12 82 PHE A C 1
ATOM 677 O O . PHE A 1 82 ? 3.636 -2.590 0.101 1.00 89.12 82 PHE A O 1
ATOM 684 N N . GLN A 1 83 ? 5.843 -2.619 -0.325 1.00 85.44 83 GLN A N 1
ATOM 685 C CA . GLN A 1 83 ? 6.091 -3.959 0.233 1.00 85.44 83 GLN A CA 1
ATOM 686 C C . GLN A 1 83 ? 5.585 -4.122 1.668 1.00 85.44 83 GLN A C 1
ATOM 688 O O . GLN A 1 83 ? 5.063 -5.180 2.014 1.00 85.44 83 GLN A O 1
ATOM 693 N N . ASP A 1 84 ? 5.667 -3.058 2.464 1.00 81.31 84 ASP A N 1
ATOM 694 C CA . ASP A 1 84 ? 5.272 -3.059 3.873 1.00 81.31 84 ASP A CA 1
ATOM 695 C C . ASP A 1 84 ? 3.749 -3.150 4.085 1.00 81.31 84 ASP A C 1
ATOM 697 O O . ASP A 1 84 ? 3.277 -3.430 5.191 1.00 81.31 84 ASP A O 1
ATOM 701 N N . VAL A 1 85 ? 2.949 -2.930 3.036 1.00 81.12 85 VAL A N 1
ATOM 702 C CA . VAL A 1 85 ? 1.485 -2.930 3.110 1.00 81.12 85 VAL A CA 1
ATOM 703 C C . VAL A 1 85 ? 0.953 -4.357 2.992 1.00 81.12 85 VAL A C 1
ATOM 705 O O . VAL A 1 85 ? 0.553 -4.808 1.927 1.00 81.12 85 VAL A O 1
ATOM 708 N N . THR A 1 86 ? 0.921 -5.093 4.100 1.00 78.50 86 THR A N 1
ATOM 709 C CA . THR A 1 86 ? 0.502 -6.514 4.118 1.00 78.50 86 THR A CA 1
ATOM 710 C C . THR A 1 86 ? -0.908 -6.742 4.672 1.00 78.50 86 THR A C 1
ATOM 712 O O . THR A 1 86 ? -1.239 -7.851 5.116 1.00 78.50 86 THR A O 1
ATOM 715 N N . LEU A 1 87 ? -1.735 -5.687 4.659 1.00 79.44 87 LEU A N 1
ATOM 716 C CA . LEU A 1 87 ? -3.084 -5.682 5.228 1.00 79.44 87 LEU A CA 1
ATOM 717 C C . LEU A 1 87 ? -4.006 -6.699 4.547 1.00 79.44 87 LEU A C 1
ATOM 719 O O . LEU A 1 87 ? -4.721 -7.426 5.234 1.00 79.44 87 LEU A O 1
ATOM 723 N N . PHE A 1 88 ? -3.941 -6.785 3.216 1.00 80.56 88 PHE A N 1
ATOM 724 C CA . PHE A 1 88 ? -4.656 -7.795 2.440 1.00 80.56 88 PHE A CA 1
ATOM 725 C C . PHE A 1 88 ? -3.683 -8.640 1.626 1.00 80.56 88 PHE A C 1
ATOM 727 O O . PHE A 1 88 ? -2.672 -8.140 1.135 1.00 80.56 88 PHE A O 1
ATOM 734 N N . SER A 1 89 ? -3.985 -9.931 1.501 1.00 77.19 89 SER A N 1
ATOM 735 C CA . SER A 1 89 ? -3.168 -10.892 0.750 1.00 77.19 89 SER A CA 1
ATOM 736 C C . SER A 1 89 ? -3.241 -10.692 -0.763 1.00 77.19 89 SER A C 1
ATOM 738 O O . SER A 1 89 ? -2.367 -11.165 -1.478 1.00 77.19 89 SER A O 1
ATOM 740 N N . ASP A 1 90 ? -4.257 -9.986 -1.246 1.00 82.06 90 ASP A N 1
ATOM 741 C CA . ASP A 1 90 ? -4.561 -9.744 -2.656 1.00 82.06 90 ASP A CA 1
ATOM 742 C C . ASP A 1 90 ? -4.152 -8.337 -3.138 1.00 82.06 90 ASP A C 1
ATOM 744 O O . ASP A 1 90 ? -4.472 -7.948 -4.261 1.00 82.06 90 ASP A O 1
ATOM 748 N N . LEU A 1 91 ? -3.429 -7.555 -2.326 1.00 85.06 91 LEU A N 1
ATOM 749 C CA . LEU A 1 91 ? -2.893 -6.265 -2.772 1.00 85.06 91 LEU A CA 1
ATOM 750 C C . LEU A 1 91 ? -1.708 -6.456 -3.722 1.00 85.06 91 LEU A C 1
ATOM 752 O O . LEU A 1 91 ? -0.817 -7.240 -3.428 1.00 85.06 91 LEU A O 1
ATOM 756 N N . PRO A 1 92 ? -1.618 -5.739 -4.847 1.00 86.69 92 PRO A N 1
ATOM 757 C CA . PRO A 1 92 ? -0.449 -5.804 -5.721 1.00 86.69 92 PRO A CA 1
ATOM 758 C C . PRO A 1 92 ? 0.734 -5.029 -5.119 1.00 86.69 92 PRO A C 1
ATOM 760 O O . PRO A 1 92 ? 0.987 -3.868 -5.438 1.00 86.69 92 PRO A O 1
ATOM 763 N N . ASN A 1 93 ? 1.478 -5.692 -4.237 1.00 89.75 93 ASN A N 1
ATOM 764 C CA . ASN A 1 93 ? 2.675 -5.134 -3.617 1.00 89.75 93 ASN A CA 1
ATOM 765 C C . ASN A 1 93 ? 3.840 -5.148 -4.609 1.00 89.75 93 ASN A C 1
ATOM 767 O O . ASN A 1 93 ? 4.075 -6.157 -5.285 1.00 89.75 93 ASN A O 1
ATOM 771 N N . ILE A 1 94 ? 4.582 -4.044 -4.683 1.00 89.00 94 ILE A N 1
ATOM 772 C CA . ILE A 1 94 ? 5.759 -3.922 -5.549 1.00 89.00 94 ILE A CA 1
ATOM 773 C C . ILE A 1 94 ? 6.810 -4.975 -5.178 1.00 89.00 94 ILE A C 1
ATOM 775 O O . ILE A 1 94 ? 7.068 -5.229 -4.005 1.00 89.00 94 ILE A O 1
ATOM 779 N N . SER A 1 95 ? 7.460 -5.600 -6.158 1.00 81.19 95 SER A N 1
ATOM 780 C CA . SER A 1 95 ? 8.496 -6.619 -5.894 1.00 81.19 95 SER A CA 1
ATOM 781 C C . SER A 1 95 ? 9.910 -6.031 -5.774 1.00 81.19 95 SER A C 1
ATOM 783 O O . SER A 1 95 ? 10.884 -6.759 -5.588 1.00 81.19 95 SER A O 1
ATOM 785 N N . ILE A 1 96 ? 10.034 -4.712 -5.898 1.00 80.25 96 ILE A N 1
ATOM 786 C CA . ILE A 1 96 ? 11.291 -3.969 -5.987 1.00 80.25 96 ILE A CA 1
ATOM 787 C C . ILE A 1 96 ? 11.476 -3.040 -4.786 1.00 80.25 96 ILE A C 1
ATOM 789 O O . ILE A 1 96 ? 10.510 -2.534 -4.222 1.00 80.25 96 ILE A O 1
ATOM 793 N N . LYS A 1 97 ? 12.737 -2.803 -4.421 1.00 80.19 97 LYS A N 1
ATOM 794 C CA . LYS A 1 97 ? 13.139 -1.770 -3.459 1.00 80.19 97 LYS A CA 1
ATOM 795 C C . LYS A 1 97 ? 13.692 -0.573 -4.232 1.00 80.19 97 LYS A C 1
ATOM 797 O O . LYS A 1 97 ? 14.295 -0.774 -5.283 1.00 80.19 97 LYS A O 1
ATOM 802 N N . GLY A 1 98 ? 13.487 0.635 -3.722 1.00 74.50 98 GLY A N 1
ATOM 803 C CA . GLY A 1 98 ? 13.860 1.878 -4.397 1.00 74.50 98 GLY A CA 1
ATOM 804 C C . GLY A 1 98 ? 13.575 3.102 -3.531 1.00 74.50 98 GLY A C 1
ATOM 805 O O . GLY A 1 98 ? 13.203 2.959 -2.364 1.00 74.50 98 GLY A O 1
ATOM 806 N N . ASN A 1 99 ? 13.757 4.292 -4.104 1.00 78.75 99 ASN A N 1
ATOM 807 C CA . ASN A 1 99 ? 13.490 5.560 -3.428 1.00 78.75 99 ASN A CA 1
ATOM 808 C C . ASN A 1 99 ? 11.985 5.695 -3.109 1.00 78.75 99 ASN A C 1
ATOM 810 O O . ASN A 1 99 ? 11.141 5.627 -4.004 1.00 78.75 99 ASN A O 1
ATOM 814 N N . GLU A 1 100 ? 11.641 5.884 -1.830 1.00 82.81 100 GLU A N 1
ATOM 815 C CA . GLU A 1 100 ? 10.244 6.017 -1.406 1.00 82.81 100 GLU A CA 1
ATOM 816 C C . GLU A 1 100 ? 9.559 7.250 -2.002 1.00 82.81 100 GLU A C 1
ATOM 818 O O . GLU A 1 100 ? 8.393 7.164 -2.379 1.00 82.81 100 GLU A O 1
ATOM 823 N N . GLU A 1 101 ? 10.254 8.388 -2.072 1.00 80.81 101 GLU A N 1
ATOM 824 C CA . GLU A 1 101 ? 9.687 9.630 -2.615 1.00 80.81 101 GLU A CA 1
ATOM 825 C C . GLU A 1 101 ? 9.370 9.470 -4.098 1.00 80.81 101 GLU A C 1
ATOM 827 O O . GLU A 1 101 ? 8.294 9.850 -4.556 1.00 80.81 101 GLU A O 1
ATOM 832 N N . PHE A 1 102 ? 10.253 8.785 -4.820 1.00 77.56 102 PHE A N 1
ATOM 833 C CA . PHE A 1 102 ? 10.029 8.441 -6.213 1.00 77.56 102 PHE A CA 1
ATOM 834 C C . PHE A 1 102 ? 8.802 7.534 -6.390 1.00 77.56 102 PHE A C 1
ATOM 836 O O . PHE A 1 102 ? 7.922 7.811 -7.202 1.00 77.56 102 PHE A O 1
ATOM 843 N N . PHE A 1 103 ? 8.677 6.480 -5.581 1.00 82.50 103 PHE A N 1
ATOM 844 C CA . PHE A 1 103 ? 7.508 5.603 -5.640 1.00 82.50 103 PHE A CA 1
ATOM 845 C C . PHE A 1 103 ? 6.196 6.323 -5.311 1.00 82.50 103 PHE A C 1
ATOM 847 O O . PHE A 1 103 ? 5.178 6.061 -5.954 1.00 82.50 103 PHE A O 1
ATOM 854 N N . LYS A 1 104 ? 6.209 7.266 -4.365 1.00 83.06 104 LYS A N 1
ATOM 855 C CA . LYS A 1 104 ? 5.048 8.127 -4.102 1.00 83.06 104 LYS A CA 1
ATOM 856 C C . LYS A 1 104 ? 4.733 9.029 -5.293 1.00 83.06 104 LYS A C 1
ATOM 858 O O . LYS A 1 104 ? 3.565 9.165 -5.636 1.00 83.06 104 LYS A O 1
ATOM 863 N N . MET A 1 105 ? 5.750 9.614 -5.928 1.00 78.31 105 MET A N 1
ATOM 864 C CA . MET A 1 105 ? 5.589 10.459 -7.116 1.00 78.31 105 MET A CA 1
ATOM 865 C C . MET A 1 105 ? 4.995 9.681 -8.295 1.00 78.31 105 MET A C 1
ATOM 867 O O . MET A 1 105 ? 4.190 10.224 -9.045 1.00 78.31 105 MET A O 1
ATOM 871 N N . LEU A 1 106 ? 5.308 8.388 -8.403 1.00 78.88 106 LEU A N 1
ATOM 872 C CA . LEU A 1 106 ? 4.675 7.493 -9.369 1.00 78.88 106 LEU A CA 1
ATOM 873 C C . LEU A 1 106 ? 3.216 7.139 -9.048 1.00 78.88 106 LEU A C 1
ATOM 875 O O . LEU A 1 106 ? 2.561 6.503 -9.867 1.00 78.88 106 LEU A O 1
ATOM 879 N N . GLY A 1 107 ? 2.712 7.501 -7.868 1.00 81.00 107 GLY A N 1
ATOM 880 C CA . GLY A 1 107 ? 1.357 7.176 -7.421 1.00 81.00 107 GLY A CA 1
ATOM 881 C C . GLY A 1 107 ? 1.221 5.811 -6.742 1.00 81.00 107 GLY A C 1
ATOM 882 O O . GLY A 1 107 ? 0.109 5.316 -6.566 1.00 81.00 107 GLY A O 1
ATOM 883 N N . ILE A 1 108 ? 2.330 5.191 -6.326 1.00 88.19 108 ILE A N 1
ATOM 884 C CA . ILE A 1 108 ? 2.291 3.939 -5.560 1.00 88.19 108 ILE A CA 1
ATOM 885 C C . ILE A 1 108 ? 1.812 4.240 -4.142 1.00 88.19 108 ILE A C 1
ATOM 887 O O . ILE A 1 108 ? 2.307 5.136 -3.453 1.00 88.19 108 ILE A O 1
ATOM 891 N N . HIS A 1 109 ? 0.859 3.444 -3.669 1.00 87.69 109 HIS A N 1
ATOM 892 C CA . HIS A 1 109 ? 0.192 3.687 -2.401 1.00 87.69 109 HIS A CA 1
ATOM 893 C C . HIS A 1 109 ? 1.012 3.146 -1.228 1.00 87.69 109 HIS A C 1
ATOM 895 O O . HIS A 1 109 ? 1.194 1.937 -1.059 1.00 87.69 109 HIS A O 1
ATOM 901 N N . LYS A 1 110 ? 1.475 4.045 -0.353 1.00 86.00 110 LYS A N 1
ATOM 902 C CA . LYS A 1 110 ? 2.166 3.661 0.891 1.00 86.00 110 LYS A CA 1
ATOM 903 C C . LYS A 1 110 ? 1.221 3.067 1.938 1.00 86.00 110 LYS A C 1
ATOM 905 O O . LYS A 1 110 ? 1.653 2.316 2.809 1.00 86.00 110 LYS A O 1
ATOM 910 N N . HIS A 1 111 ? -0.063 3.397 1.864 1.00 83.12 111 HIS A N 1
ATOM 911 C CA . HIS A 1 111 ? -1.091 2.975 2.809 1.00 83.12 111 HIS A CA 1
ATOM 912 C C . HIS A 1 111 ? -2.370 2.618 2.052 1.00 83.12 111 HIS A C 1
ATOM 914 O O . HIS A 1 111 ? -2.616 3.143 0.967 1.00 83.12 111 HIS A O 1
ATOM 920 N N . VAL A 1 112 ? -3.188 1.726 2.615 1.00 83.44 112 VAL A N 1
ATOM 921 C CA . VAL A 1 112 ? -4.499 1.424 2.034 1.00 83.44 112 VAL A CA 1
ATOM 922 C C . VAL A 1 112 ? -5.505 2.460 2.505 1.00 83.44 112 VAL A C 1
ATOM 924 O O . VAL A 1 112 ? -5.660 2.687 3.703 1.00 83.44 112 VAL A O 1
ATOM 927 N N . GLU A 1 113 ? -6.214 3.081 1.574 1.00 82.75 113 GLU A N 1
ATOM 928 C CA . GLU A 1 113 ? -7.272 4.025 1.918 1.00 82.75 113 GLU A CA 1
ATOM 929 C C . GLU A 1 113 ? -8.279 3.395 2.885 1.00 82.75 113 GLU A C 1
ATOM 931 O O . GLU A 1 113 ? -8.736 2.266 2.679 1.00 82.75 113 GLU A O 1
ATOM 936 N N . LEU A 1 114 ? -8.628 4.135 3.942 1.00 81.75 114 LEU A N 1
ATOM 937 C CA . LEU A 1 114 ? -9.536 3.655 4.985 1.00 81.75 114 LEU A CA 1
ATOM 938 C C . LEU A 1 114 ? -10.880 3.217 4.389 1.00 81.75 114 LEU A C 1
ATOM 940 O O . LEU A 1 114 ? -11.408 2.180 4.779 1.00 81.75 114 LEU A O 1
ATOM 944 N N . ASP A 1 115 ? -11.385 3.925 3.377 1.00 81.12 115 ASP A N 1
ATOM 945 C CA . ASP A 1 115 ? -12.613 3.563 2.663 1.00 81.12 115 ASP A CA 1
ATOM 946 C C . ASP A 1 115 ? -12.551 2.187 2.001 1.00 81.12 115 ASP A C 1
ATOM 948 O O . ASP A 1 115 ? -13.514 1.415 2.071 1.00 81.12 115 ASP A O 1
ATOM 952 N N . ARG A 1 116 ? -11.404 1.836 1.414 1.00 83.25 116 ARG A N 1
ATOM 953 C CA . ARG A 1 116 ? -11.183 0.514 0.825 1.00 83.25 116 ARG A CA 1
ATOM 954 C C . ARG A 1 116 ? -11.150 -0.566 1.906 1.00 83.25 116 ARG A C 1
ATOM 956 O O . ARG A 1 116 ? -11.704 -1.645 1.700 1.00 83.25 116 ARG A O 1
ATOM 963 N N . VAL A 1 117 ? -10.570 -0.263 3.071 1.00 82.31 117 VAL A N 1
ATOM 964 C CA . VAL A 1 117 ? -10.581 -1.170 4.230 1.00 82.31 117 VAL A CA 1
ATOM 965 C C . VAL A 1 117 ? -12.003 -1.407 4.731 1.00 82.31 117 VAL A C 1
ATOM 967 O O . VAL A 1 117 ? -12.421 -2.557 4.862 1.00 82.31 117 VAL A O 1
ATOM 970 N N . PHE A 1 118 ? -12.777 -0.343 4.941 1.00 78.81 118 PHE A N 1
ATOM 971 C CA . PHE A 1 118 ? -14.167 -0.451 5.382 1.00 78.81 118 PHE A CA 1
ATOM 972 C C . PHE A 1 118 ? -15.055 -1.174 4.367 1.00 78.81 118 PHE A C 1
ATOM 974 O O . PHE A 1 118 ? -15.884 -1.985 4.767 1.00 78.81 118 PHE A O 1
ATOM 981 N N . SER A 1 119 ? -14.867 -0.939 3.067 1.00 81.62 119 SER A N 1
ATOM 982 C CA . SER A 1 119 ? -15.654 -1.610 2.022 1.00 81.62 119 SER A CA 1
ATOM 983 C C . SER A 1 119 ? -15.466 -3.130 2.060 1.00 81.62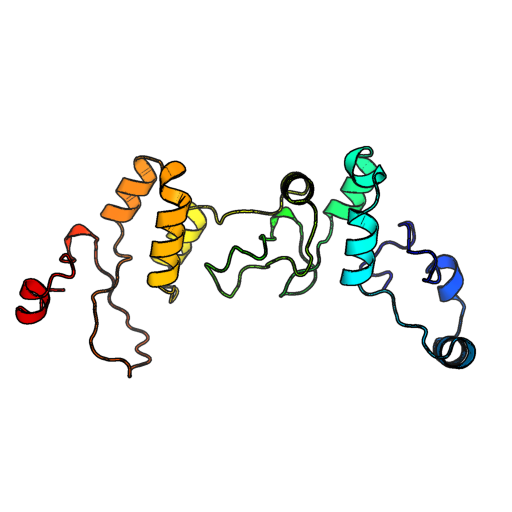 119 SER A C 1
ATOM 985 O O . SER A 1 119 ? -16.435 -3.881 2.002 1.00 81.62 119 SER A O 1
ATOM 987 N N . ARG A 1 120 ? -14.227 -3.598 2.248 1.00 78.81 120 ARG A N 1
ATOM 988 C CA . ARG A 1 120 ? -13.925 -5.033 2.393 1.00 78.81 120 ARG A CA 1
ATOM 989 C C . ARG A 1 120 ? -14.465 -5.631 3.684 1.00 78.81 120 ARG A C 1
ATOM 991 O O . ARG A 1 120 ? -14.928 -6.769 3.701 1.00 78.81 120 ARG A O 1
ATOM 998 N N . LEU A 1 121 ? -14.450 -4.845 4.758 1.00 74.56 121 LEU A N 1
ATOM 999 C CA . LEU A 1 121 ? -15.035 -5.241 6.032 1.00 74.56 121 LEU A CA 1
ATOM 1000 C C . LEU A 1 121 ? -16.554 -5.428 5.943 1.00 74.56 121 LEU A C 1
ATOM 1002 O O . LEU A 1 121 ? -17.062 -6.411 6.474 1.00 74.56 121 LEU A O 1
ATOM 1006 N N . VAL A 1 122 ? -17.264 -4.532 5.253 1.00 72.88 122 VAL A N 1
ATOM 1007 C CA . VAL A 1 122 ? -18.717 -4.644 5.026 1.00 72.88 122 VAL A CA 1
ATOM 1008 C C . VAL A 1 122 ? -19.054 -5.855 4.151 1.00 72.88 122 VAL A C 1
ATOM 1010 O O . VAL A 1 122 ? -20.060 -6.518 4.387 1.00 72.88 122 VAL A O 1
ATOM 1013 N N . ASN A 1 123 ? -18.183 -6.206 3.204 1.00 74.88 123 ASN A N 1
ATOM 1014 C CA . ASN A 1 123 ? -18.357 -7.371 2.331 1.00 74.88 123 ASN A CA 1
ATOM 1015 C C . ASN A 1 123 ? -18.054 -8.723 3.009 1.00 74.88 123 ASN A C 1
ATOM 1017 O O . ASN A 1 123 ? -18.005 -9.743 2.327 1.00 74.88 123 ASN A O 1
ATOM 1021 N N . ASN A 1 124 ? -17.853 -8.757 4.333 1.00 65.81 124 ASN A N 1
ATOM 1022 C CA . ASN A 1 124 ? -17.528 -9.966 5.098 1.00 65.81 124 ASN A CA 1
ATOM 1023 C C . ASN A 1 124 ? -16.281 -10.726 4.609 1.00 65.81 124 ASN A C 1
ATOM 1025 O O . ASN A 1 124 ? -16.146 -11.921 4.861 1.00 65.81 124 ASN A O 1
ATOM 1029 N N . GLU A 1 125 ? -15.321 -10.053 3.966 1.00 69.06 125 GLU A N 1
ATOM 1030 C CA . GLU A 1 125 ? -14.048 -10.693 3.625 1.00 69.06 125 GLU A CA 1
ATOM 1031 C C . GLU A 1 125 ? -13.316 -11.094 4.913 1.00 69.06 125 GLU A C 1
ATOM 1033 O O . GLU A 1 125 ? -13.237 -10.289 5.844 1.00 69.06 125 GLU A O 1
ATOM 1038 N N . ASN A 1 126 ? -12.800 -12.327 4.992 1.00 63.03 126 ASN A N 1
ATOM 1039 C CA . ASN A 1 126 ? -12.057 -12.849 6.147 1.00 63.03 126 ASN A CA 1
ATOM 1040 C C . ASN A 1 126 ? -10.720 -12.115 6.309 1.00 63.03 126 ASN A C 1
ATOM 1042 O O . ASN A 1 126 ? -9.653 -12.587 5.917 1.00 63.03 126 ASN A O 1
ATOM 1046 N N . LEU A 1 127 ? -10.800 -10.918 6.875 1.00 68.44 127 LEU A N 1
ATOM 1047 C CA . LEU A 1 127 ? -9.668 -10.071 7.168 1.00 68.44 127 LEU A CA 1
ATOM 1048 C C . LEU A 1 127 ? -9.072 -10.477 8.507 1.00 68.44 127 LEU A C 1
ATOM 1050 O O . LEU A 1 127 ? -9.780 -10.685 9.490 1.00 68.44 127 LEU A O 1
ATOM 1054 N N . ASN A 1 128 ? -7.746 -10.571 8.552 1.00 74.69 128 ASN A N 1
ATOM 1055 C CA . ASN A 1 128 ? -7.051 -10.856 9.794 1.00 74.69 128 ASN A CA 1
ATOM 1056 C C . ASN A 1 128 ? -7.210 -9.649 10.738 1.00 74.69 128 ASN A C 1
ATOM 1058 O O . ASN A 1 128 ? -6.584 -8.606 10.532 1.00 74.69 128 ASN A O 1
ATOM 1062 N N . HIS A 1 129 ? -8.060 -9.800 11.758 1.00 73.69 129 HIS A N 1
ATOM 1063 C CA . HIS A 1 129 ? -8.361 -8.761 12.744 1.00 73.69 129 HIS A CA 1
ATOM 1064 C C . HIS A 1 129 ? -7.091 -8.197 13.402 1.00 73.69 129 HIS A C 1
ATOM 1066 O O . HIS A 1 129 ? -6.977 -6.982 13.544 1.00 73.69 129 HIS A O 1
ATOM 1072 N N . MET A 1 130 ? -6.083 -9.031 13.679 1.00 75.06 130 MET A N 1
ATOM 1073 C CA . MET A 1 130 ? -4.812 -8.573 14.254 1.00 75.06 130 MET A CA 1
ATOM 1074 C C . MET A 1 130 ? -4.071 -7.617 13.316 1.00 75.06 130 MET A C 1
ATOM 1076 O O . MET A 1 130 ? -3.594 -6.571 13.750 1.00 75.06 130 MET A O 1
ATOM 1080 N N . LYS A 1 131 ? -4.032 -7.925 12.012 1.00 78.56 131 LYS A N 1
ATOM 1081 C CA . LYS A 1 131 ? -3.419 -7.040 11.009 1.00 78.56 131 LYS A CA 1
ATOM 1082 C C . LYS A 1 131 ? -4.179 -5.725 10.852 1.00 78.56 131 LYS A C 1
ATOM 1084 O O . LYS A 1 131 ? -3.557 -4.688 10.642 1.00 78.56 131 LYS A O 1
ATOM 1089 N N . LEU A 1 132 ? -5.509 -5.755 10.959 1.00 79.19 132 LEU A N 1
ATOM 1090 C CA . LEU A 1 132 ? -6.338 -4.548 10.934 1.00 79.19 132 LEU A CA 1
ATOM 1091 C C . LEU A 1 132 ? -6.052 -3.653 12.136 1.00 79.19 132 LEU A C 1
ATOM 1093 O O . LEU A 1 132 ? -5.822 -2.460 11.958 1.00 79.19 132 LEU A O 1
ATOM 1097 N N . VAL A 1 133 ? -6.022 -4.222 13.342 1.00 78.44 133 VAL A N 1
ATOM 1098 C CA . VAL A 1 133 ? -5.700 -3.481 14.568 1.00 78.44 133 VAL A CA 1
ATOM 1099 C C . VAL A 1 133 ? -4.295 -2.891 14.480 1.00 78.44 133 VAL A C 1
ATOM 1101 O O . VAL A 1 133 ? -4.122 -1.706 14.749 1.00 78.44 133 VAL A O 1
ATOM 1104 N N . GLU A 1 134 ? -3.306 -3.669 14.031 1.00 82.19 134 GLU A N 1
ATOM 1105 C CA . GLU A 1 134 ? -1.938 -3.182 13.830 1.00 82.19 134 GLU A CA 1
ATOM 1106 C C . GLU A 1 134 ? -1.881 -2.045 12.796 1.00 82.19 134 GLU A C 1
ATOM 1108 O O . GLU A 1 134 ? -1.189 -1.043 12.993 1.00 82.19 134 GLU A O 1
ATOM 1113 N N . TYR A 1 135 ? -2.639 -2.165 11.705 1.00 84.19 135 TYR A N 1
ATOM 1114 C CA . TYR A 1 135 ? -2.734 -1.131 10.682 1.00 84.19 135 TYR A CA 1
ATOM 1115 C C . TYR A 1 135 ? -3.348 0.159 11.226 1.00 84.19 135 TYR A C 1
ATOM 1117 O O . TYR A 1 135 ? -2.750 1.228 11.082 1.00 84.19 135 TYR A O 1
ATOM 1125 N N . PHE A 1 136 ? -4.499 0.071 11.900 1.00 80.75 136 PHE A N 1
ATOM 1126 C CA . PHE A 1 136 ? -5.131 1.231 12.522 1.00 80.75 136 PHE A CA 1
ATOM 1127 C C . PHE A 1 136 ? -4.227 1.846 13.589 1.00 80.75 136 PHE A C 1
ATOM 1129 O O . PHE A 1 136 ? -4.104 3.065 13.614 1.00 80.75 136 PHE A O 1
ATOM 1136 N N . ALA A 1 137 ? -3.521 1.035 14.386 1.00 82.88 137 ALA A N 1
ATOM 1137 C CA . ALA A 1 137 ? -2.545 1.495 15.375 1.00 82.88 137 ALA A CA 1
ATOM 1138 C C . ALA A 1 137 ? -1.401 2.306 14.733 1.00 82.88 137 ALA A C 1
ATOM 1140 O O . ALA A 1 137 ? -1.029 3.368 15.235 1.00 82.88 137 ALA A O 1
ATOM 1141 N N . LYS A 1 138 ? -0.877 1.858 13.583 1.00 83.31 138 LYS A N 1
ATOM 1142 C CA . LYS A 1 138 ? 0.138 2.604 12.814 1.00 83.31 138 LYS A CA 1
ATOM 1143 C C . LYS A 1 138 ? -0.423 3.888 12.194 1.00 83.31 138 LYS A C 1
ATOM 1145 O O . LYS A 1 138 ? 0.303 4.872 12.074 1.00 83.31 138 LYS A O 1
ATOM 1150 N N . GLN A 1 139 ? -1.703 3.893 11.823 1.00 79.69 139 GLN A N 1
ATOM 1151 C CA . GLN A 1 139 ? -2.383 5.010 11.161 1.00 79.69 139 GLN A CA 1
ATOM 1152 C C . GLN A 1 139 ? -3.200 5.905 12.112 1.00 79.69 139 GLN A C 1
ATOM 1154 O O . GLN A 1 139 ? -3.931 6.768 11.632 1.00 79.69 139 GLN A O 1
ATOM 1159 N N . VAL A 1 140 ? -3.059 5.777 13.444 1.00 78.69 140 VAL A N 1
ATOM 1160 C CA . VAL A 1 140 ? -3.813 6.574 14.448 1.00 78.69 140 VAL A CA 1
ATOM 1161 C C . VAL A 1 140 ? -3.737 8.075 14.186 1.00 78.69 140 VAL A C 1
ATOM 1163 O O . VAL A 1 140 ? -4.725 8.779 14.353 1.00 78.69 140 VAL A O 1
ATOM 1166 N N . LYS A 1 141 ? -2.585 8.573 13.728 1.00 81.62 141 LYS A N 1
ATOM 1167 C CA . LYS A 1 141 ? -2.390 10.002 13.435 1.00 81.62 141 LYS A CA 1
ATOM 1168 C C . LYS A 1 141 ? -3.152 10.486 12.194 1.00 81.62 141 LYS A C 1
ATOM 1170 O O . LYS A 1 141 ? -3.404 11.679 12.078 1.00 81.62 141 LYS A O 1
ATOM 1175 N N . ASN A 1 142 ? -3.506 9.572 11.292 1.00 76.75 142 ASN A N 1
ATOM 1176 C CA . ASN A 1 142 ? -4.187 9.852 10.025 1.00 76.75 142 ASN A CA 1
ATOM 1177 C C . ASN A 1 142 ? -5.698 9.557 10.085 1.00 76.75 142 ASN A C 1
ATOM 1179 O O . ASN A 1 142 ? -6.415 9.841 9.128 1.00 76.75 142 ASN A O 1
ATOM 1183 N N . LEU A 1 143 ? -6.182 8.990 11.195 1.00 79.00 143 LEU A N 1
ATOM 1184 C CA . LEU A 1 143 ? -7.593 8.691 11.428 1.00 79.00 143 LEU A CA 1
ATOM 1185 C C . LEU A 1 143 ? -8.371 9.983 11.714 1.00 79.00 143 LEU A C 1
ATOM 1187 O O . LEU A 1 143 ? -8.098 10.687 12.688 1.00 79.00 143 LEU A O 1
ATOM 1191 N N . LYS A 1 144 ? -9.368 10.294 10.879 1.00 84.44 144 LYS A N 1
ATOM 1192 C CA . LYS A 1 144 ? -10.267 11.436 11.101 1.00 84.44 144 LYS A CA 1
ATOM 1193 C C . LYS A 1 144 ? -11.359 11.062 12.104 1.00 84.44 144 LYS A C 1
ATOM 1195 O O . LYS A 1 144 ? -11.662 9.887 12.300 1.00 84.44 144 LYS A O 1
ATOM 1200 N N . ALA A 1 145 ? -12.023 12.064 12.685 1.00 83.44 145 ALA A N 1
ATOM 1201 C CA . ALA A 1 145 ? -13.145 11.844 13.607 1.00 83.44 145 ALA A CA 1
ATOM 1202 C C . ALA A 1 145 ? -14.236 10.936 13.002 1.00 83.44 145 ALA A C 1
ATOM 1204 O O . ALA A 1 145 ? -14.687 9.999 13.654 1.00 83.44 145 ALA A O 1
ATOM 1205 N N . ASN A 1 146 ? -14.570 11.145 11.724 1.00 82.94 146 ASN A N 1
ATOM 1206 C CA . ASN A 1 146 ? -15.534 10.319 10.993 1.00 82.94 146 ASN A CA 1
ATOM 1207 C C . ASN A 1 146 ? -15.090 8.849 10.863 1.00 82.94 146 ASN A C 1
ATOM 1209 O O . ASN A 1 146 ? -15.906 7.938 10.965 1.00 82.94 146 ASN A O 1
ATOM 1213 N N . ASP A 1 147 ? -13.794 8.592 10.680 1.00 81.69 147 ASP A N 1
ATOM 1214 C CA . ASP A 1 147 ? -13.271 7.226 10.579 1.00 81.69 147 ASP A CA 1
ATOM 1215 C C . ASP A 1 147 ? -13.333 6.513 11.934 1.00 81.69 147 ASP A C 1
ATOM 1217 O O . ASP A 1 147 ? -13.681 5.336 12.005 1.00 81.69 147 ASP A O 1
ATOM 1221 N N . VAL A 1 148 ? -13.069 7.239 13.025 1.00 80.88 148 VAL A N 1
ATOM 1222 C CA . VAL A 1 148 ? -13.226 6.727 14.395 1.00 80.88 148 VAL A CA 1
ATOM 1223 C C . VAL A 1 148 ? -14.690 6.408 14.696 1.00 80.88 148 VAL A C 1
ATOM 1225 O O . VAL A 1 148 ? -14.983 5.378 15.305 1.00 80.88 148 VAL A O 1
ATOM 1228 N N . GLU A 1 149 ? -15.627 7.249 14.260 1.00 83.06 149 GLU A N 1
ATOM 1229 C CA . GLU A 1 149 ? -17.057 6.962 14.389 1.00 83.06 149 GLU A CA 1
ATOM 1230 C C . GLU A 1 149 ? -17.461 5.722 13.592 1.00 83.06 149 GLU A C 1
ATOM 1232 O O . GLU A 1 149 ? -18.158 4.856 14.129 1.00 83.06 149 GLU A O 1
ATOM 1237 N N . ARG A 1 150 ? -16.954 5.562 12.364 1.00 81.19 150 ARG A N 1
ATOM 1238 C CA . ARG A 1 150 ? -17.160 4.344 11.568 1.00 81.19 150 ARG A CA 1
ATOM 1239 C C . ARG A 1 150 ? -16.598 3.112 12.263 1.00 81.19 150 ARG A C 1
ATOM 1241 O O . ARG A 1 150 ? -17.290 2.106 12.330 1.00 81.19 150 ARG A O 1
ATOM 1248 N N . LEU A 1 151 ? -15.406 3.172 12.856 1.00 78.25 151 LEU A N 1
ATOM 1249 C CA . LEU A 1 151 ? -14.843 2.054 13.632 1.00 78.25 151 LEU A CA 1
ATOM 1250 C C . LEU A 1 151 ? -15.717 1.665 14.835 1.00 78.25 151 LEU A C 1
ATOM 1252 O O . LEU A 1 151 ? -15.841 0.483 15.148 1.00 78.25 151 LEU A O 1
ATOM 1256 N N . LYS A 1 152 ? -16.347 2.640 15.499 1.00 79.38 152 LYS A N 1
ATOM 1257 C CA . LYS A 1 152 ? -17.236 2.390 16.647 1.00 79.38 152 LYS A CA 1
ATOM 1258 C C . LYS A 1 152 ? -18.595 1.816 16.245 1.00 79.38 152 LYS A C 1
ATOM 1260 O O . LYS A 1 152 ? -19.174 1.032 16.995 1.00 79.38 152 LYS A O 1
ATOM 1265 N N . THR A 1 153 ? -19.112 2.241 15.096 1.00 80.94 153 THR A N 1
ATOM 1266 C CA . THR A 1 153 ? -20.464 1.916 14.606 1.00 80.94 153 THR A CA 1
ATOM 1267 C C . THR A 1 153 ? -20.501 0.772 13.599 1.00 80.94 153 THR A C 1
ATOM 1269 O O . THR A 1 153 ? -21.585 0.305 13.260 1.00 80.94 153 THR A O 1
ATOM 1272 N N . SER A 1 154 ? -19.348 0.298 13.131 1.00 76.56 154 SER A N 1
ATOM 1273 C CA . SER A 1 154 ? -19.260 -0.823 12.199 1.00 76.56 154 SER A CA 1
ATOM 1274 C C . SER A 1 154 ? -19.083 -2.146 12.944 1.00 76.56 154 SER A C 1
ATOM 1276 O O . SER A 1 154 ? -18.266 -2.270 13.860 1.00 76.56 154 SER A O 1
ATOM 1278 N N . ALA A 1 155 ? -19.895 -3.138 12.570 1.00 73.75 155 ALA A N 1
ATOM 1279 C CA . ALA A 1 155 ? -19.835 -4.487 13.124 1.00 73.75 155 ALA A CA 1
ATOM 1280 C C . ALA A 1 155 ? -18.698 -5.257 12.443 1.00 73.75 155 ALA A C 1
ATOM 1282 O O . ALA A 1 155 ? -18.919 -6.072 11.551 1.00 73.75 155 ALA A O 1
ATOM 1283 N N . ILE A 1 156 ? -17.462 -4.897 12.782 1.00 73.25 156 ILE A N 1
ATOM 1284 C CA . ILE A 1 156 ? -16.245 -5.384 12.115 1.00 73.25 156 ILE A CA 1
ATOM 1285 C C . ILE A 1 156 ? -15.334 -6.177 13.046 1.00 73.25 156 ILE A C 1
ATOM 1287 O O . ILE A 1 156 ? -14.342 -6.750 12.597 1.00 73.25 156 ILE A O 1
ATOM 1291 N N . TRP A 1 157 ? -15.652 -6.184 14.337 1.00 75.00 157 TRP A N 1
ATOM 1292 C CA . TRP A 1 157 ? -14.796 -6.721 15.377 1.00 75.00 157 TRP A CA 1
ATOM 1293 C C . TRP A 1 157 ? -15.186 -8.156 15.700 1.00 75.00 157 TRP A C 1
ATOM 1295 O O . TRP A 1 157 ? -16.361 -8.508 15.664 1.00 75.00 157 TRP A O 1
ATOM 1305 N N . ILE A 1 158 ? -14.200 -8.994 15.989 1.00 74.56 158 ILE A N 1
ATOM 1306 C CA . ILE A 1 158 ? -14.413 -10.411 16.281 1.00 74.56 158 ILE A CA 1
ATOM 1307 C C . ILE A 1 158 ? -14.221 -10.588 17.784 1.00 74.56 158 ILE A C 1
ATOM 1309 O O . ILE A 1 158 ? -13.281 -10.020 18.340 1.00 74.56 158 ILE A O 1
ATOM 1313 N N . LYS A 1 159 ? -15.098 -11.362 18.427 1.00 73.88 159 LYS A N 1
ATOM 1314 C CA . LYS A 1 159 ? -14.900 -11.760 19.824 1.00 73.88 159 LYS A CA 1
ATOM 1315 C C . LYS A 1 159 ? -13.679 -12.670 19.965 1.00 73.88 159 LYS A C 1
ATOM 1317 O O . LYS A 1 159 ? -13.355 -13.421 19.043 1.00 73.88 159 LYS A O 1
ATOM 1322 N N . GLU A 1 160 ? -13.022 -12.636 21.117 1.00 67.75 160 GLU A N 1
ATOM 1323 C CA . GLU A 1 160 ? -11.970 -13.605 21.434 1.00 67.75 160 GLU A CA 1
ATOM 1324 C C . GLU A 1 160 ? -12.602 -15.013 21.465 1.00 67.75 160 GLU A C 1
ATOM 1326 O O . GLU 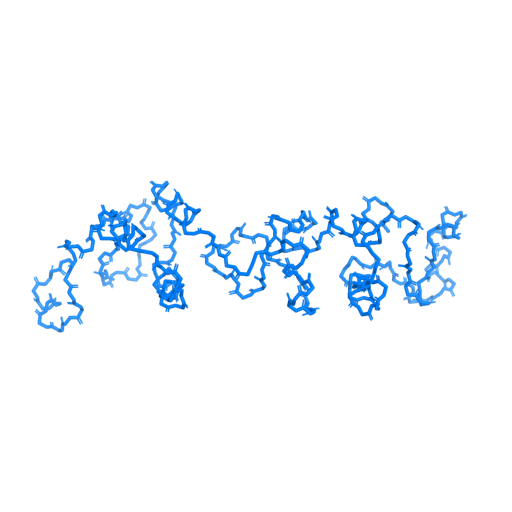A 1 160 ? -13.582 -15.245 22.171 1.00 67.75 160 GLU A O 1
ATOM 1331 N N . SER A 1 161 ? -12.118 -15.943 20.633 1.00 61.00 161 SER A N 1
ATOM 1332 C CA . SER A 1 161 ? -12.575 -17.338 20.636 1.00 61.0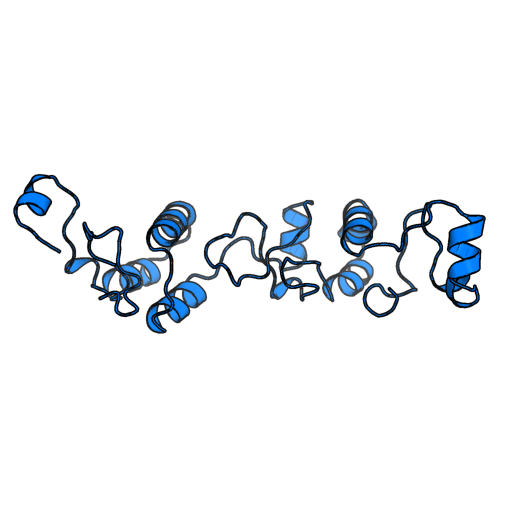0 161 SER A CA 1
ATOM 1333 C C . SER A 1 161 ? -11.434 -18.258 21.050 1.00 61.00 161 SER A C 1
ATOM 1335 O O . SER A 1 161 ? -10.381 -18.233 20.413 1.00 61.00 161 SER A O 1
ATOM 1337 N N . ASP A 1 162 ? -11.668 -19.116 22.041 1.00 49.69 162 ASP A N 1
ATOM 1338 C CA . ASP A 1 162 ? -10.693 -20.116 22.508 1.00 49.69 162 ASP A CA 1
ATOM 1339 C C . ASP A 1 162 ? -10.412 -21.242 21.487 1.00 49.69 162 ASP A C 1
ATOM 1341 O O . ASP A 1 162 ? -9.441 -21.991 21.621 1.00 49.69 162 ASP A O 1
ATOM 1345 N N . ASP A 1 163 ? -11.221 -21.366 20.430 1.00 46.62 163 ASP A N 1
ATOM 1346 C CA . ASP A 1 163 ? -11.118 -22.463 19.466 1.00 46.62 163 ASP A CA 1
ATOM 1347 C C . ASP A 1 163 ? -10.127 -22.165 18.327 1.00 46.62 163 ASP A C 1
ATOM 1349 O O . ASP A 1 163 ? -10.474 -21.663 17.259 1.00 46.62 163 ASP A O 1
ATOM 1353 N N . ASN A 1 164 ? -8.880 -22.604 18.510 1.00 46.78 164 ASN A N 1
ATOM 1354 C CA . ASN A 1 164 ? -7.839 -22.656 17.472 1.00 46.78 164 ASN A CA 1
ATOM 1355 C C . ASN A 1 164 ? -8.150 -23.613 16.292 1.00 4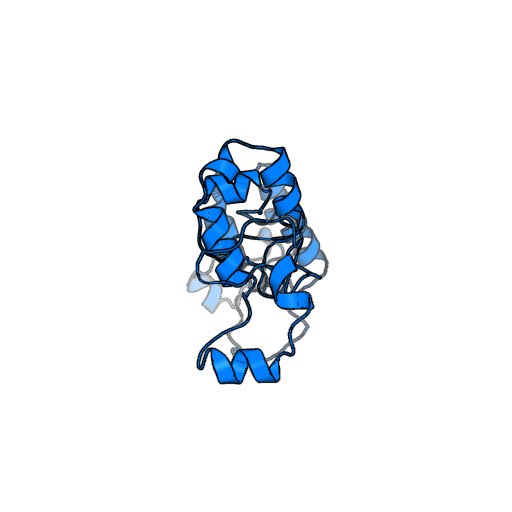6.78 164 ASN A C 1
ATOM 1357 O O . ASN A 1 164 ? -7.274 -23.844 15.460 1.00 46.78 164 ASN A O 1
ATOM 1361 N N . ASN A 1 165 ? -9.346 -24.214 16.211 1.00 47.47 165 ASN A N 1
ATOM 1362 C CA . ASN A 1 165 ? -9.572 -25.402 15.379 1.00 47.47 165 ASN A CA 1
ATOM 1363 C C . ASN A 1 165 ? -10.864 -25.455 14.550 1.00 47.47 165 ASN A C 1
ATOM 1365 O O . ASN A 1 165 ? -11.269 -26.543 14.137 1.00 47.47 165 ASN A O 1
ATOM 1369 N N . LYS A 1 166 ? -11.489 -24.322 14.210 1.00 47.22 166 LYS A N 1
ATOM 1370 C CA . LYS A 1 166 ? -12.507 -24.324 13.149 1.00 47.22 166 LYS A CA 1
ATOM 1371 C C . LYS A 1 166 ? -12.263 -23.250 12.108 1.00 47.22 166 LYS A C 1
ATOM 1373 O O . LYS A 1 166 ? -12.280 -22.054 12.371 1.00 47.22 166 LYS A O 1
ATOM 1378 N N . SER A 1 167 ? -12.095 -23.729 10.884 1.00 49.44 167 SER A N 1
ATOM 1379 C CA . SER A 1 167 ? -12.283 -23.015 9.629 1.00 49.44 167 SER A CA 1
ATOM 1380 C C . SER A 1 167 ? -13.751 -22.595 9.455 1.00 49.44 167 SER A C 1
ATOM 1382 O O . SER A 1 167 ? -14.392 -22.987 8.480 1.00 49.44 167 SER A O 1
ATOM 1384 N N . ASP A 1 168 ? -14.316 -21.861 10.413 1.00 46.50 168 ASP A N 1
ATOM 1385 C CA . ASP A 1 168 ? -15.711 -21.450 10.348 1.00 46.50 168 ASP A CA 1
ATOM 1386 C C . ASP A 1 168 ? -15.822 -20.176 9.518 1.00 46.50 168 ASP A C 1
ATOM 1388 O O . ASP A 1 168 ? -15.485 -19.065 9.921 1.00 46.50 168 ASP A O 1
ATOM 1392 N N . THR A 1 169 ? -16.367 -20.361 8.324 1.00 50.06 169 THR A N 1
ATOM 1393 C CA . THR A 1 169 ? -16.841 -19.351 7.374 1.00 50.06 169 THR A CA 1
ATOM 1394 C C . THR A 1 169 ? -17.951 -18.446 7.931 1.00 50.06 169 THR A C 1
ATOM 1396 O O . THR A 1 169 ? -18.602 -17.742 7.167 1.00 50.06 169 THR A O 1
ATOM 1399 N N . ASN A 1 170 ? -18.189 -18.459 9.245 1.00 55.38 170 ASN A N 1
ATOM 1400 C CA . ASN A 1 170 ? -19.236 -17.709 9.926 1.00 55.38 170 ASN A CA 1
ATOM 1401 C C . ASN A 1 170 ? -18.657 -16.964 11.138 1.00 55.38 170 ASN A C 1
ATOM 1403 O O . ASN A 1 170 ? -19.076 -17.143 12.280 1.00 55.38 170 ASN A O 1
ATOM 1407 N N . VAL A 1 171 ? -17.625 -16.158 10.881 1.00 65.62 171 VAL A N 1
ATOM 1408 C CA . VAL A 1 171 ? -17.039 -15.257 11.875 1.00 65.62 171 VAL A CA 1
ATOM 1409 C C . VAL A 1 171 ? -18.081 -14.190 12.212 1.00 65.62 171 VAL A C 1
ATOM 1411 O O . VAL A 1 171 ? -18.254 -13.225 11.466 1.00 65.62 171 VAL A O 1
ATOM 1414 N N . GLN A 1 172 ? -18.794 -14.379 13.323 1.00 71.44 172 GLN A N 1
ATOM 1415 C CA . GLN A 1 172 ? -19.739 -13.391 13.833 1.00 71.44 172 GLN A CA 1
ATOM 1416 C C . GLN A 1 172 ? -18.979 -12.107 14.176 1.00 71.44 172 GLN A C 1
ATOM 1418 O O . GLN A 1 172 ? -18.022 -12.128 14.953 1.00 71.44 172 GLN A O 1
ATOM 1423 N N . ARG A 1 173 ? -19.414 -10.993 13.583 1.00 74.75 173 ARG A N 1
ATOM 1424 C CA . ARG A 1 173 ? -18.831 -9.673 13.821 1.00 74.75 173 ARG A CA 1
ATOM 1425 C C . ARG A 1 173 ? -19.725 -8.843 14.726 1.00 74.75 173 ARG A C 1
ATOM 1427 O O . ARG A 1 173 ? -20.950 -8.928 14.651 1.00 74.75 173 ARG A O 1
ATOM 1434 N N . TYR A 1 174 ? -19.081 -8.028 15.542 1.00 74.62 174 TYR A N 1
ATOM 1435 C CA . TYR A 1 174 ? -19.669 -7.232 16.605 1.00 74.62 174 TYR A CA 1
ATOM 1436 C C . TYR A 1 174 ? -19.235 -5.776 16.477 1.00 74.62 174 TYR A C 1
ATOM 1438 O O . TYR A 1 174 ? -18.206 -5.448 15.870 1.00 74.62 174 TYR A O 1
ATOM 1446 N N . LEU A 1 175 ? -20.037 -4.884 17.047 1.00 79.62 175 LEU A N 1
ATOM 1447 C CA . LEU A 1 175 ? -19.686 -3.481 17.229 1.00 79.62 175 LEU A CA 1
ATOM 1448 C C . LEU A 1 175 ? -18.618 -3.347 18.316 1.00 79.62 175 LEU A C 1
ATOM 1450 O O . LEU A 1 175 ? -18.577 -4.130 19.259 1.00 79.62 175 LEU A O 1
ATOM 1454 N N . ALA A 1 176 ? -17.811 -2.286 18.261 1.00 77.25 176 ALA A N 1
ATOM 1455 C CA . ALA A 1 176 ? -16.803 -2.042 19.299 1.00 77.25 176 ALA A CA 1
ATOM 1456 C C . ALA A 1 176 ? -17.431 -1.927 20.699 1.00 77.25 176 ALA A C 1
ATOM 1458 O O . ALA A 1 176 ? -16.817 -2.287 21.692 1.00 77.25 176 ALA A O 1
ATOM 1459 N N . LYS A 1 177 ? -18.668 -1.417 20.769 1.00 77.81 177 LYS A N 1
ATOM 1460 C CA . LYS A 1 177 ? -19.438 -1.282 22.015 1.00 77.81 177 LYS A CA 1
ATOM 1461 C C . LYS A 1 177 ? -20.039 -2.597 22.530 1.00 77.81 177 LYS A C 1
ATOM 1463 O O . LYS A 1 177 ? -20.565 -2.608 23.634 1.00 77.81 177 LYS A O 1
ATOM 1468 N N . GLU A 1 178 ? -20.053 -3.641 21.706 1.00 77.94 178 GLU A N 1
ATOM 1469 C CA . GLU A 1 178 ? -20.590 -4.965 22.047 1.00 77.94 178 GLU A CA 1
ATOM 1470 C C . GLU A 1 178 ? -19.499 -5.915 22.548 1.00 77.94 178 GLU A C 1
ATOM 1472 O O . GLU A 1 178 ? -19.828 -6.990 23.035 1.00 77.94 178 GLU A O 1
ATOM 1477 N N . LEU A 1 179 ? -18.229 -5.511 22.433 1.00 76.69 179 LEU A N 1
ATOM 1478 C CA . LEU A 1 179 ? -17.077 -6.270 22.896 1.00 76.69 179 LEU A CA 1
ATOM 1479 C C . LEU A 1 179 ? -16.523 -5.679 24.188 1.00 76.69 179 LEU A C 1
ATOM 1481 O O . LEU A 1 179 ? -16.422 -4.457 24.349 1.00 76.69 179 LEU A O 1
ATOM 1485 N N . TYR A 1 180 ? -16.120 -6.559 25.093 1.00 74.75 180 TYR A N 1
ATOM 1486 C CA . TYR A 1 180 ? -15.489 -6.188 26.346 1.00 74.75 180 TYR A CA 1
ATOM 1487 C C . TYR A 1 180 ? -13.967 -6.128 26.208 1.00 74.75 180 TYR A C 1
ATOM 1489 O O . TYR A 1 180 ? -13.343 -6.765 25.362 1.00 74.75 180 TYR A O 1
ATOM 1497 N N . ALA A 1 181 ? -13.338 -5.326 27.068 1.00 75.31 181 ALA A N 1
ATOM 1498 C CA . ALA A 1 181 ? -11.884 -5.296 27.143 1.00 75.31 181 ALA A CA 1
ATOM 1499 C C . ALA A 1 181 ? -11.348 -6.668 27.605 1.00 75.31 181 ALA A C 1
ATOM 1501 O O . ALA A 1 181 ? -11.979 -7.293 28.467 1.00 75.31 181 ALA A O 1
ATOM 1502 N N . PRO A 1 182 ? -10.179 -7.113 27.101 1.00 73.12 182 PRO A N 1
ATOM 1503 C CA . PRO A 1 182 ? -9.616 -8.440 27.363 1.00 73.12 182 PRO A CA 1
ATOM 1504 C C . PRO A 1 182 ? -8.986 -8.530 28.766 1.00 73.12 182 PRO A C 1
ATOM 1506 O O . PRO A 1 182 ? -7.793 -8.780 28.934 1.00 73.12 182 PRO A O 1
ATOM 1509 N N . TYR A 1 183 ? -9.781 -8.272 29.801 1.00 75.38 183 TYR A N 1
ATOM 1510 C CA . TYR A 1 183 ? -9.400 -8.457 31.196 1.00 75.38 183 TYR A CA 1
ATOM 1511 C C . TYR A 1 183 ? -9.684 -9.897 31.624 1.00 75.38 183 TYR A C 1
ATOM 1513 O O . TYR A 1 183 ? -10.696 -10.475 31.232 1.00 75.38 183 TYR A O 1
ATOM 1521 N N . ALA A 1 184 ? -8.831 -10.459 32.487 1.00 71.31 184 ALA A N 1
ATOM 1522 C CA . ALA A 1 184 ? -9.001 -11.821 33.007 1.00 71.31 184 ALA A CA 1
ATOM 1523 C C . ALA A 1 184 ? -10.392 -12.040 33.634 1.00 71.31 184 ALA A C 1
ATOM 1525 O O . ALA A 1 184 ? -11.026 -13.059 33.392 1.00 71.31 184 ALA A O 1
ATOM 1526 N N . GLN A 1 185 ? -10.906 -11.025 34.333 1.00 74.81 185 GLN A N 1
ATOM 1527 C CA . GLN A 1 185 ? -12.239 -11.028 34.942 1.00 74.81 185 GLN A CA 1
ATOM 1528 C C . GLN A 1 185 ? -13.368 -11.159 33.908 1.00 74.81 185 GLN A C 1
ATOM 1530 O O . GLN A 1 185 ? -14.375 -11.796 34.181 1.00 74.81 185 GLN A O 1
ATOM 1535 N N . ASN A 1 186 ? -13.212 -10.572 32.718 1.00 73.50 186 ASN A N 1
ATOM 1536 C CA . ASN A 1 186 ? -14.220 -10.650 31.658 1.00 73.50 186 ASN A CA 1
ATOM 1537 C C . ASN A 1 186 ? -14.167 -11.998 30.929 1.00 73.50 186 ASN A C 1
ATOM 1539 O O . ASN A 1 186 ? -15.205 -12.500 30.509 1.00 73.50 186 ASN A O 1
ATOM 1543 N N . ARG A 1 187 ? -12.972 -12.598 30.833 1.00 70.81 187 ARG A N 1
ATOM 1544 C CA . ARG A 1 187 ? -12.777 -13.949 30.286 1.00 70.81 187 ARG A CA 1
ATOM 1545 C C . ARG A 1 187 ? -13.413 -15.017 31.168 1.00 70.81 187 ARG A C 1
ATOM 1547 O O . ARG A 1 187 ? -14.082 -15.903 30.656 1.00 70.81 187 ARG A O 1
ATOM 1554 N N . GLU A 1 188 ? -13.267 -14.894 32.488 1.00 68.81 188 GLU A N 1
ATOM 1555 C CA . GLU A 1 188 ? -13.936 -15.773 33.462 1.00 68.81 188 GLU A CA 1
ATOM 1556 C C . GLU A 1 188 ? -15.468 -15.701 33.381 1.00 68.81 188 GLU A C 1
ATOM 1558 O O . GLU A 1 188 ? -16.152 -16.645 33.767 1.00 68.81 188 GLU A O 1
ATOM 1563 N N . LEU A 1 189 ? -16.006 -14.588 32.878 1.00 70.00 189 LEU A N 1
ATOM 1564 C CA . LEU A 1 189 ? -17.440 -14.357 32.714 1.00 70.00 189 LEU A CA 1
ATOM 1565 C C . LEU A 1 189 ? -17.960 -14.716 31.311 1.00 70.00 189 LEU A C 1
ATOM 1567 O O . LEU A 1 189 ? -19.127 -14.445 31.030 1.00 70.00 189 LEU A O 1
ATOM 1571 N N . GLU A 1 190 ? -17.119 -15.292 30.441 1.00 63.94 190 GLU A N 1
ATOM 1572 C CA . GLU A 1 190 ? -17.445 -15.641 29.046 1.00 63.94 190 GLU A CA 1
ATOM 1573 C C . GLU A 1 190 ? -18.074 -14.476 28.252 1.00 63.94 190 GLU A C 1
ATOM 1575 O O . GLU A 1 190 ? -18.919 -14.669 27.372 1.00 63.94 190 GLU A O 1
ATOM 1580 N N . LEU A 1 191 ? -17.684 -13.239 28.579 1.00 65.06 191 LEU A N 1
ATOM 1581 C CA . LEU A 1 191 ? -18.201 -12.055 27.903 1.00 65.06 191 LEU A CA 1
ATOM 1582 C C . LEU A 1 191 ? -17.600 -11.935 26.490 1.00 65.06 191 LEU A C 1
ATOM 1584 O O . LEU A 1 191 ? -16.420 -12.243 26.311 1.00 65.06 191 LEU A O 1
ATOM 1588 N N . PRO A 1 192 ? -18.400 -11.502 25.495 1.00 54.41 192 PRO A N 1
ATOM 1589 C CA . PRO A 1 192 ? -17.950 -11.351 24.114 1.00 54.41 192 PRO A CA 1
ATOM 1590 C C . PRO A 1 192 ? -16.874 -10.275 23.933 1.00 54.41 192 PRO A C 1
ATOM 1592 O O . PRO A 1 192 ? -16.909 -9.239 24.637 1.00 54.41 192 PRO A O 1
#

Radius of gyration: 23.79 Å; chains: 1; bounding box: 48×41×71 Å

Foldseek 3Di:
DCVAQPLPDDDDPLADRCVVCVVDDPVCCCVVVVDHDPDDLQNRVVVVLPDPCCVVPVVNVVSVQQWAQFPVGIDGLLQEEDPPAPQDPPRRHGPHDHDPVSSVVSNHHDADPLVVVVVCLVVLPPTDQVSVVVRCVVCVVVQDPVSVVCLQPDQRAAADDPDPDDPDSCRGGGGPVQYDDPDPVCVVVVGD